Protein AF-A0A920V4I5-F1 (afdb_monomer_lite)

Secondary structure (DSSP, 8-state):
---PPP--------HHHHHHHHHHHHHHHHHHHHGGG--SS---S-----SS--HHHHHHHHHHHHHHHHHHHHHHHHHHHHHHHHS-HHHHHHHHIIIIIHHHHHHHHHHHHHHHHHHHHHHHHHH----SS-HHHHHHHHHH-HHHHHTTS--TTS---TTGGGHHHHHHHHHHHHHHHHSPPBTB----SS-S-SS----------

Structure (mmCIF, N/CA/C/O backbone):
data_AF-A0A920V4I5-F1
#
_entry.id   AF-A0A920V4I5-F1
#
loop_
_atom_site.group_PDB
_atom_site.id
_atom_site.type_symbol
_atom_site.label_atom_id
_atom_site.label_alt_id
_atom_site.label_comp_id
_atom_site.label_asym_id
_atom_site.label_entity_id
_atom_site.label_seq_id
_atom_site.pdbx_PDB_ins_code
_atom_site.Cartn_x
_atom_site.Cartn_y
_atom_site.Cartn_z
_atom_site.occupancy
_atom_site.B_iso_or_equiv
_atom_site.auth_seq_id
_atom_site.auth_comp_id
_atom_site.auth_asym_id
_atom_site.auth_atom_id
_atom_site.pdbx_PDB_model_num
ATOM 1 N N . MET A 1 1 ? -49.771 16.566 20.745 1.00 39.50 1 MET A N 1
ATOM 2 C CA . MET A 1 1 ? -48.810 15.605 20.164 1.00 39.50 1 MET A CA 1
ATOM 3 C C . MET A 1 1 ? -47.500 16.347 19.954 1.00 39.50 1 MET A C 1
ATOM 5 O O . MET A 1 1 ? -47.339 17.020 18.947 1.00 39.50 1 MET A O 1
ATOM 9 N N . THR A 1 2 ? -46.629 16.355 20.960 1.00 46.06 2 THR A N 1
ATOM 10 C CA . THR A 1 2 ? -45.315 17.006 20.890 1.00 46.06 2 THR A CA 1
ATOM 11 C C . THR A 1 2 ? -44.311 15.980 20.375 1.00 46.06 2 THR A C 1
ATOM 13 O O . THR A 1 2 ? -43.992 15.032 21.086 1.00 46.06 2 THR A O 1
ATOM 16 N N . ASN A 1 3 ? -43.864 16.132 19.127 1.00 50.50 3 ASN A N 1
ATOM 17 C CA . ASN A 1 3 ? -42.729 15.377 18.603 1.00 50.50 3 ASN A CA 1
ATOM 18 C C . ASN A 1 3 ? -41.463 15.893 19.293 1.00 50.50 3 ASN A C 1
ATOM 20 O O . ASN A 1 3 ? -40.983 16.979 18.971 1.00 50.50 3 ASN A O 1
ATOM 24 N N . SER A 1 4 ? -40.956 15.143 20.266 1.00 47.94 4 SER A N 1
ATOM 25 C CA . SER A 1 4 ? -39.604 15.352 20.777 1.00 47.94 4 SER A CA 1
ATOM 26 C C . SER A 1 4 ? -38.613 14.978 19.667 1.00 47.94 4 SER A C 1
ATOM 28 O O . SER A 1 4 ? -38.777 13.913 19.069 1.00 47.94 4 SER A O 1
ATOM 30 N N . PRO A 1 5 ? -37.613 15.816 19.347 1.00 55.00 5 PRO A N 1
ATOM 31 C CA . PRO A 1 5 ? -36.585 15.443 18.386 1.00 55.00 5 PRO A CA 1
ATOM 32 C C . PRO A 1 5 ? -35.768 14.275 18.953 1.00 55.00 5 PRO A C 1
ATOM 34 O O . PRO A 1 5 ? -35.205 14.376 20.042 1.00 55.00 5 PRO A O 1
ATOM 37 N N . GLU A 1 6 ? -35.732 13.161 18.222 1.00 57.97 6 GLU A N 1
ATOM 38 C CA . GLU A 1 6 ? -34.806 12.052 18.466 1.00 57.97 6 GLU A CA 1
ATOM 39 C C . GLU A 1 6 ? -33.370 12.607 18.509 1.00 57.97 6 GLU A C 1
ATOM 41 O O . GLU A 1 6 ? -32.968 13.304 17.569 1.00 57.97 6 GLU A O 1
ATOM 46 N N . PRO A 1 7 ? -32.577 12.342 19.563 1.00 49.59 7 PRO A N 1
ATOM 47 C CA . PRO A 1 7 ? -31.187 12.763 19.594 1.00 49.59 7 PRO A CA 1
ATOM 48 C C . PRO A 1 7 ? -30.433 12.009 18.496 1.00 49.59 7 PRO A C 1
ATOM 50 O O . PRO A 1 7 ? -30.159 10.813 18.612 1.00 49.59 7 PRO A O 1
ATOM 53 N N . SER A 1 8 ? -30.078 12.704 17.414 1.00 51.84 8 SER A N 1
ATOM 54 C CA . SER A 1 8 ? -29.120 12.178 16.452 1.00 51.84 8 SER A CA 1
ATOM 55 C C . SER A 1 8 ? -27.823 11.919 17.210 1.00 51.84 8 SER A C 1
ATOM 57 O O . SER A 1 8 ? -27.157 12.852 17.657 1.00 51.84 8 SER A O 1
ATOM 59 N N . LEU A 1 9 ? -27.481 10.642 17.399 1.00 50.72 9 LEU A N 1
ATOM 60 C CA . LEU A 1 9 ? -26.170 10.200 17.866 1.00 50.72 9 LEU A CA 1
ATOM 61 C C . LEU A 1 9 ? -25.132 10.589 16.806 1.00 50.72 9 LEU A C 1
ATOM 63 O O . LEU A 1 9 ? -24.655 9.742 16.045 1.00 50.72 9 LEU A O 1
ATOM 67 N N . ASP A 1 10 ? -24.810 11.878 16.734 1.00 58.38 10 ASP A N 1
ATOM 68 C CA . ASP A 1 10 ? -23.735 12.412 15.918 1.00 58.38 10 ASP A CA 1
ATOM 69 C C . ASP A 1 10 ? -22.441 11.898 16.532 1.00 58.38 10 ASP A C 1
ATOM 71 O O . ASP A 1 10 ? -21.882 12.441 17.486 1.00 58.38 10 ASP A O 1
ATOM 75 N N . ARG A 1 11 ? -21.991 10.746 16.032 1.00 63.16 11 ARG A N 1
ATOM 76 C CA . ARG A 1 11 ? -20.667 10.247 16.376 1.00 63.16 11 ARG A CA 1
ATOM 77 C C . ARG A 1 11 ? -19.678 11.274 15.837 1.00 63.16 11 ARG A C 1
ATOM 79 O O . ARG A 1 11 ? -19.682 11.493 14.624 1.00 63.16 11 ARG A O 1
ATOM 86 N N . PRO A 1 12 ? -18.826 11.872 16.683 1.00 68.69 12 PRO A N 1
ATOM 87 C CA . PRO A 1 12 ? -17.889 12.884 16.227 1.00 68.69 12 PRO A CA 1
ATOM 88 C C . PRO A 1 12 ? -17.012 12.294 15.121 1.00 68.69 12 PRO A C 1
ATOM 90 O O . PRO A 1 12 ? -16.272 11.328 15.327 1.00 68.69 12 PRO A O 1
ATOM 93 N N . ARG A 1 13 ? -17.146 12.844 13.912 1.00 75.25 13 ARG A N 1
ATOM 94 C CA . ARG A 1 13 ? -16.323 12.467 12.768 1.00 75.25 13 ARG A CA 1
ATOM 95 C C . ARG A 1 13 ? -15.008 13.226 12.862 1.00 75.25 13 ARG A C 1
ATOM 97 O O . ARG A 1 13 ? -14.980 14.452 12.876 1.00 75.25 13 ARG A O 1
ATOM 104 N N . TYR A 1 14 ? -13.901 12.495 12.911 1.00 83.50 14 TYR A N 1
ATOM 105 C CA . TYR A 1 14 ? -12.572 13.091 13.016 1.00 83.50 14 TYR A CA 1
ATOM 106 C C . TYR A 1 14 ? -12.094 13.600 11.651 1.00 83.50 14 TYR A C 1
ATOM 108 O O . TYR A 1 14 ? -11.300 12.948 10.974 1.00 83.50 14 TYR A O 1
ATOM 116 N N . HIS A 1 15 ? -12.567 14.784 11.256 1.00 87.38 15 HIS A N 1
ATOM 117 C CA . HIS A 1 15 ? -12.231 15.413 9.972 1.00 87.38 15 HIS A CA 1
ATOM 118 C C . HIS A 1 15 ? -10.720 15.578 9.755 1.00 87.38 15 HIS A C 1
ATOM 120 O O . HIS A 1 15 ? -10.246 15.405 8.637 1.00 87.38 15 HIS A O 1
ATOM 126 N N . GLY A 1 16 ? -9.953 15.835 10.821 1.00 88.75 16 GLY A N 1
ATOM 127 C CA . GLY A 1 16 ? -8.492 15.921 10.741 1.00 88.75 16 GLY A CA 1
ATOM 128 C C . GLY A 1 16 ? -7.824 14.605 10.328 1.00 88.75 16 GLY A C 1
ATOM 129 O O . GLY A 1 16 ? -6.894 14.618 9.529 1.00 88.75 16 GLY A O 1
ATOM 130 N N . LEU A 1 17 ? -8.324 13.458 10.803 1.00 87.06 17 LEU A N 1
ATOM 131 C CA . LEU A 1 17 ? -7.782 12.145 10.430 1.00 87.06 17 LEU A CA 1
ATOM 132 C C . LEU A 1 17 ? -8.184 11.738 9.013 1.00 87.06 17 LEU A C 1
ATOM 134 O O . LEU A 1 17 ? -7.382 11.138 8.296 1.00 87.06 17 LEU A O 1
ATOM 138 N N . ASP A 1 18 ? -9.397 12.101 8.594 1.00 88.69 18 ASP A N 1
ATOM 139 C CA . ASP A 1 18 ? -9.835 11.931 7.207 1.00 88.69 18 ASP A CA 1
ATOM 140 C C . ASP A 1 18 ? -8.964 12.784 6.259 1.00 88.69 18 ASP A C 1
ATOM 142 O O . ASP A 1 18 ? -8.515 12.283 5.227 1.00 88.69 18 ASP A O 1
ATOM 146 N N . ALA A 1 19 ? -8.643 14.029 6.635 1.00 91.25 19 ALA A N 1
ATOM 147 C CA . ALA A 1 19 ? -7.750 14.905 5.875 1.00 91.25 19 ALA A CA 1
ATOM 148 C C . ALA A 1 19 ? -6.305 14.383 5.837 1.00 91.25 19 ALA A C 1
ATOM 150 O O . ALA A 1 19 ? -5.685 14.373 4.776 1.00 91.25 19 ALA A O 1
ATOM 151 N N . LEU A 1 20 ? -5.781 13.891 6.964 1.00 90.94 20 LEU A N 1
ATOM 152 C CA . LEU A 1 20 ? -4.444 13.298 7.041 1.00 90.94 20 LEU A CA 1
ATOM 153 C C . LEU A 1 20 ? -4.321 12.085 6.112 1.00 90.94 20 LEU A C 1
ATOM 155 O O . LEU A 1 20 ? -3.355 11.950 5.363 1.00 90.94 20 LEU A O 1
ATOM 159 N N . ARG A 1 21 ? -5.345 11.226 6.108 1.00 90.06 21 ARG A N 1
ATOM 160 C CA . ARG A 1 21 ? -5.434 10.095 5.185 1.00 90.06 21 ARG A CA 1
ATOM 161 C C . ARG A 1 21 ? -5.521 10.555 3.728 1.00 90.06 21 ARG A C 1
ATOM 163 O O . ARG A 1 21 ? -4.897 9.931 2.874 1.00 90.06 21 ARG A O 1
ATOM 170 N N . ALA A 1 22 ? -6.287 11.603 3.428 1.00 92.19 22 ALA A N 1
ATOM 171 C CA . ALA A 1 22 ? -6.385 12.147 2.074 1.00 92.19 22 ALA A CA 1
ATOM 172 C C . ALA A 1 22 ? -5.028 12.677 1.582 1.00 92.19 22 ALA A C 1
ATOM 174 O O . ALA A 1 22 ? -4.608 12.344 0.476 1.00 92.19 22 ALA A O 1
ATOM 175 N N . TRP A 1 23 ? -4.301 13.403 2.433 1.00 92.88 23 TRP A N 1
ATOM 176 C CA . TRP A 1 23 ? -2.940 13.860 2.149 1.00 92.88 23 TRP A CA 1
ATOM 177 C C . TRP A 1 23 ? -1.969 12.707 1.911 1.00 92.88 23 TRP A C 1
ATOM 179 O O . TRP A 1 23 ? -1.202 12.736 0.951 1.00 92.88 23 TRP A O 1
ATOM 189 N N . ALA A 1 24 ? -2.044 11.659 2.729 1.00 91.38 24 ALA A N 1
ATOM 190 C CA . ALA A 1 24 ? -1.241 10.454 2.554 1.00 91.38 24 ALA A CA 1
ATOM 191 C C . ALA A 1 24 ? -1.493 9.780 1.193 1.00 91.38 24 ALA A C 1
ATOM 193 O O . ALA A 1 24 ? -0.553 9.340 0.535 1.00 91.38 24 ALA A O 1
ATOM 194 N N . MET A 1 25 ? -2.752 9.734 0.743 1.00 91.25 25 MET A N 1
ATOM 195 C CA . MET A 1 25 ? -3.115 9.200 -0.576 1.00 91.25 25 MET A CA 1
ATOM 196 C C . MET A 1 25 ? -2.630 10.104 -1.716 1.00 91.25 25 MET A C 1
ATOM 198 O O . MET A 1 25 ? -2.117 9.603 -2.713 1.00 91.25 25 MET A O 1
ATOM 202 N N . PHE A 1 26 ? -2.725 11.426 -1.553 1.00 93.44 26 PHE A N 1
ATOM 203 C CA . PHE A 1 26 ? -2.223 12.392 -2.531 1.00 93.44 26 PHE A CA 1
ATOM 204 C C . PHE A 1 26 ? -0.700 12.306 -2.706 1.00 93.44 26 PHE A C 1
ATOM 206 O O . PHE A 1 26 ? -0.209 12.257 -3.831 1.00 93.44 26 PHE A O 1
ATOM 213 N N . LEU A 1 27 ? 0.049 12.189 -1.606 1.00 92.25 27 LEU A N 1
ATOM 214 C CA . LEU A 1 27 ? 1.501 11.989 -1.636 1.00 92.25 27 LEU A CA 1
ATOM 215 C C . LEU A 1 27 ? 1.910 10.727 -2.408 1.00 92.25 27 LEU A C 1
ATOM 217 O O . LEU A 1 27 ? 2.989 10.697 -2.991 1.00 92.25 27 LEU A O 1
ATOM 221 N N . GLY A 1 28 ? 1.054 9.702 -2.457 1.00 89.62 28 GLY A N 1
ATOM 222 C CA . GLY A 1 28 ? 1.274 8.525 -3.300 1.00 89.62 28 GLY A CA 1
ATOM 223 C C . GLY A 1 28 ? 1.317 8.859 -4.795 1.00 89.62 28 GLY A C 1
ATOM 224 O O . GLY A 1 28 ? 2.174 8.346 -5.507 1.00 89.62 28 GLY A O 1
ATOM 225 N N . ILE A 1 29 ? 0.452 9.761 -5.267 1.00 91.81 29 ILE A N 1
ATOM 226 C CA . ILE A 1 29 ? 0.427 10.205 -6.671 1.00 91.81 29 ILE A CA 1
ATOM 227 C C . ILE A 1 29 ? 1.717 10.958 -7.008 1.00 91.81 29 ILE A C 1
ATOM 229 O O . ILE A 1 29 ? 2.351 10.679 -8.023 1.00 91.81 29 ILE A O 1
ATOM 233 N N . VAL A 1 30 ? 2.130 11.874 -6.128 1.00 92.44 30 VAL A N 1
ATOM 234 C CA . VAL A 1 30 ? 3.380 12.635 -6.289 1.00 92.44 30 VAL A CA 1
ATOM 235 C C . VAL A 1 30 ? 4.588 11.697 -6.297 1.00 92.44 30 VAL A C 1
ATOM 237 O O . VAL A 1 30 ? 5.484 11.860 -7.119 1.00 92.44 30 VAL A O 1
ATOM 240 N N . LEU A 1 31 ? 4.583 10.674 -5.436 1.00 89.94 31 LEU A N 1
ATOM 241 C CA . LEU A 1 31 ? 5.614 9.640 -5.427 1.00 89.94 31 LEU A CA 1
ATOM 242 C C . LEU A 1 31 ? 5.690 8.926 -6.779 1.00 89.94 31 LEU A C 1
ATOM 244 O O . LEU A 1 31 ? 6.776 8.840 -7.340 1.00 89.94 31 LEU A O 1
ATOM 248 N N . HIS A 1 32 ? 4.562 8.461 -7.329 1.00 88.31 32 HIS A N 1
ATOM 249 C CA . HIS A 1 32 ? 4.546 7.773 -8.625 1.00 88.31 32 HIS A CA 1
ATOM 250 C C . HIS A 1 32 ? 5.045 8.650 -9.777 1.00 88.31 32 HIS A C 1
ATOM 252 O O . HIS A 1 32 ? 5.732 8.148 -10.661 1.00 88.31 32 HIS A O 1
ATOM 258 N N . ALA A 1 33 ? 4.757 9.953 -9.749 1.00 89.69 33 ALA A N 1
ATOM 259 C CA . ALA A 1 33 ? 5.284 10.896 -10.732 1.00 89.69 33 ALA A CA 1
ATOM 260 C C . ALA A 1 33 ? 6.810 11.086 -10.624 1.00 89.69 33 ALA A C 1
ATOM 262 O O . ALA A 1 33 ? 7.457 11.381 -11.623 1.00 89.69 33 ALA A O 1
ATOM 263 N N . ALA A 1 34 ? 7.387 10.901 -9.432 1.00 89.06 34 ALA A N 1
ATOM 264 C CA . ALA A 1 34 ? 8.819 11.056 -9.182 1.00 89.06 34 ALA A CA 1
ATOM 265 C C . ALA A 1 34 ? 9.642 9.770 -9.415 1.00 89.06 34 ALA A C 1
ATOM 267 O O . ALA A 1 34 ? 10.855 9.863 -9.597 1.00 89.06 34 ALA A O 1
ATOM 268 N N . LEU A 1 35 ? 9.010 8.586 -9.449 1.00 86.56 35 LEU A N 1
ATOM 269 C CA . LEU A 1 35 ? 9.692 7.293 -9.651 1.00 86.56 35 LEU A CA 1
ATOM 270 C C . LEU A 1 35 ? 10.607 7.231 -10.895 1.00 86.56 35 LEU A C 1
ATOM 272 O O . LEU A 1 35 ? 11.716 6.709 -10.758 1.00 86.56 35 LEU A O 1
ATOM 276 N N . PRO A 1 36 ? 10.230 7.769 -12.077 1.00 87.25 36 PRO A N 1
ATOM 277 C CA . PRO A 1 36 ? 11.082 7.710 -13.272 1.00 87.25 36 PRO A CA 1
ATOM 278 C C . PRO A 1 36 ? 12.420 8.450 -13.136 1.00 87.25 36 PRO A C 1
ATOM 280 O O . PRO A 1 36 ? 13.360 8.149 -13.870 1.00 87.25 36 PRO A O 1
ATOM 283 N N . TYR A 1 37 ? 12.507 9.408 -12.208 1.00 87.69 37 TYR A N 1
ATOM 284 C CA . TYR A 1 37 ? 13.658 10.296 -12.025 1.00 87.69 37 TYR A CA 1
ATOM 285 C C . TYR A 1 37 ? 14.616 9.833 -10.915 1.00 87.69 37 TYR A C 1
ATOM 287 O O . TYR A 1 37 ? 15.569 10.540 -10.584 1.00 87.69 37 TYR A O 1
ATOM 295 N N . MET A 1 38 ? 14.383 8.664 -10.309 1.00 86.38 38 MET A N 1
ATOM 296 C CA . MET A 1 38 ? 15.231 8.153 -9.229 1.00 86.38 38 MET A CA 1
ATOM 297 C C . MET A 1 38 ? 16.596 7.665 -9.736 1.00 86.38 38 MET A C 1
ATOM 299 O O . MET A 1 38 ? 16.681 6.974 -10.754 1.00 86.38 38 MET A O 1
ATOM 303 N N . THR A 1 39 ? 17.660 7.952 -8.982 1.00 81.44 39 THR A N 1
ATOM 304 C CA . THR A 1 39 ? 19.054 7.572 -9.287 1.00 81.44 39 THR A CA 1
ATOM 305 C C . THR A 1 39 ? 19.475 6.228 -8.683 1.00 81.44 39 THR A C 1
ATOM 307 O O . THR A 1 39 ? 20.428 5.617 -9.160 1.00 81.44 39 THR A O 1
ATOM 310 N N . SER A 1 40 ? 18.802 5.759 -7.626 1.00 65.25 40 SER A N 1
ATOM 311 C CA . SER A 1 40 ? 19.186 4.554 -6.875 1.00 65.25 40 SER A CA 1
ATOM 312 C C . SER A 1 40 ? 18.838 3.251 -7.598 1.00 65.25 40 SER A C 1
ATOM 314 O O . SER A 1 40 ? 17.808 3.175 -8.261 1.00 65.25 40 SER A O 1
ATOM 316 N N . SER A 1 41 ? 19.639 2.199 -7.384 1.00 57.06 41 SER A N 1
ATOM 317 C CA . SER A 1 41 ? 19.376 0.820 -7.834 1.00 57.06 41 SER A CA 1
ATOM 318 C C . SER A 1 41 ? 18.140 0.179 -7.192 1.00 57.06 41 SER A C 1
ATOM 320 O O . SER A 1 41 ? 17.585 -0.749 -7.766 1.00 57.06 41 SER A O 1
ATOM 322 N N . ASP A 1 42 ? 17.657 0.717 -6.066 1.00 54.19 42 ASP A N 1
ATOM 323 C CA . ASP A 1 42 ? 16.380 0.354 -5.425 1.00 54.19 42 ASP A CA 1
ATOM 324 C C . ASP A 1 42 ? 15.167 0.953 -6.156 1.00 54.19 42 ASP A C 1
ATOM 326 O O . ASP A 1 42 ? 14.204 1.438 -5.554 1.00 54.19 42 ASP A O 1
ATOM 330 N N . ARG 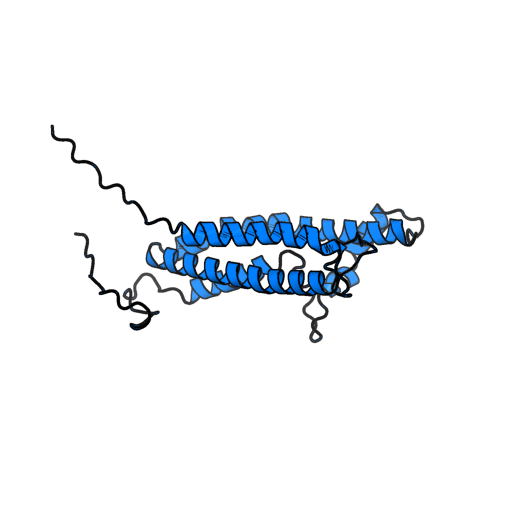A 1 43 ? 15.202 0.968 -7.491 1.00 61.53 43 ARG A N 1
ATOM 331 C CA . ARG A 1 43 ? 14.009 1.288 -8.273 1.00 61.53 43 ARG A CA 1
ATOM 332 C C . ARG A 1 43 ? 12.998 0.206 -7.960 1.00 61.53 43 ARG A C 1
ATOM 334 O O . ARG A 1 43 ? 13.266 -0.965 -8.197 1.00 61.53 43 ARG A O 1
ATOM 341 N N . ALA A 1 44 ? 11.844 0.592 -7.432 1.00 58.06 44 ALA A N 1
ATOM 342 C CA . ALA A 1 44 ? 10.743 -0.321 -7.169 1.00 58.06 44 ALA A CA 1
ATOM 343 C C . ALA A 1 44 ? 10.196 -0.882 -8.496 1.00 58.06 44 ALA A C 1
ATOM 345 O O . ALA A 1 44 ? 9.189 -0.387 -8.989 1.00 58.06 44 ALA A O 1
ATOM 346 N N . ASN A 1 45 ? 10.905 -1.840 -9.109 1.00 60.75 45 ASN A N 1
ATOM 347 C CA . ASN A 1 45 ? 10.606 -2.521 -10.375 1.00 60.75 45 ASN A CA 1
ATOM 348 C C . ASN A 1 45 ? 9.987 -1.613 -11.457 1.00 60.75 45 ASN A C 1
ATOM 350 O O . ASN A 1 45 ? 9.105 -2.028 -12.207 1.00 60.75 45 ASN A O 1
ATOM 354 N N . TRP A 1 46 ? 10.406 -0.347 -11.511 1.00 70.06 46 TRP A N 1
ATOM 355 C CA . TRP A 1 46 ? 9.792 0.642 -12.384 1.00 70.06 46 TRP A CA 1
ATOM 356 C C . TRP A 1 46 ? 10.470 0.588 -13.751 1.00 70.06 46 TRP A C 1
ATOM 358 O O . TRP A 1 46 ? 11.652 0.898 -13.874 1.00 70.06 46 TRP A O 1
ATOM 368 N N . GLY A 1 47 ? 9.719 0.172 -14.771 1.00 66.38 47 GLY A N 1
ATOM 369 C CA . GLY A 1 47 ? 10.276 -0.150 -16.088 1.00 66.38 47 GLY A CA 1
ATOM 370 C C . GLY A 1 47 ? 10.667 1.050 -16.957 1.00 66.38 47 GLY A C 1
ATOM 371 O O . GLY A 1 47 ? 11.320 0.858 -17.975 1.00 66.38 47 GLY A O 1
ATOM 372 N N . VAL A 1 48 ? 10.279 2.280 -16.597 1.00 73.88 48 VAL A N 1
ATOM 373 C CA . VAL A 1 48 ? 10.536 3.479 -17.419 1.00 73.88 48 VAL A CA 1
ATOM 374 C C . VAL A 1 48 ? 11.415 4.466 -16.671 1.00 73.88 48 VAL A C 1
ATOM 376 O O . VAL A 1 48 ? 11.006 5.027 -15.658 1.00 73.88 48 VAL A O 1
ATOM 379 N N . VAL A 1 49 ? 12.607 4.715 -17.199 1.00 79.50 49 VAL A N 1
ATOM 380 C CA . VAL A 1 49 ? 13.612 5.565 -16.561 1.00 79.50 49 VAL A CA 1
ATOM 381 C C . VAL A 1 49 ? 13.893 6.766 -17.446 1.00 79.50 49 VAL A C 1
ATOM 383 O O . VAL A 1 49 ? 14.229 6.610 -18.620 1.00 79.50 49 VAL A O 1
ATOM 386 N N . ASP A 1 50 ? 13.784 7.959 -16.870 1.00 84.06 50 ASP A N 1
ATOM 387 C CA . ASP A 1 50 ? 14.154 9.186 -17.562 1.00 84.06 50 ASP A CA 1
ATOM 388 C C . ASP A 1 50 ? 15.683 9.399 -17.493 1.00 84.06 50 ASP A C 1
ATOM 390 O O . ASP A 1 50 ? 16.308 9.055 -16.482 1.00 84.06 50 ASP A O 1
ATOM 394 N N . PRO A 1 51 ? 16.327 9.947 -18.540 1.00 82.94 51 PRO A N 1
ATOM 395 C CA 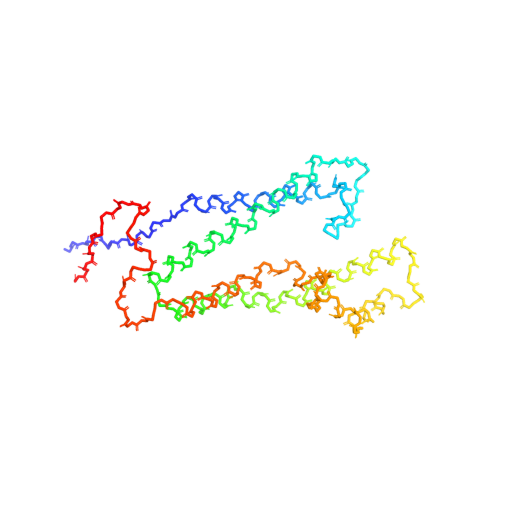. PRO A 1 51 ? 17.738 10.331 -18.483 1.00 82.94 51 PRO A CA 1
ATOM 396 C C . PRO A 1 51 ? 18.051 11.432 -17.452 1.00 82.94 51 PRO A C 1
ATOM 398 O O . PRO A 1 51 ? 19.169 11.495 -16.945 1.00 82.94 51 PRO A O 1
ATOM 401 N N . SER A 1 52 ? 17.087 12.299 -17.131 1.00 87.12 52 SER A N 1
ATOM 402 C CA . SER A 1 52 ? 17.227 13.447 -16.223 1.00 87.12 52 SER A CA 1
ATOM 403 C C . SER A 1 52 ? 17.015 13.081 -14.746 1.00 87.12 52 SER A C 1
ATOM 405 O O . SER A 1 52 ? 16.156 13.621 -14.056 1.00 87.12 52 SER A O 1
ATOM 407 N N . GLN A 1 53 ? 17.804 12.132 -14.241 1.00 86.75 53 GLN A N 1
ATOM 408 C CA . GLN A 1 53 ? 17.677 11.658 -12.858 1.00 86.75 53 GLN A CA 1
ATOM 409 C C . GLN A 1 53 ? 18.228 12.658 -11.838 1.00 86.75 53 GLN A C 1
ATOM 411 O O . GLN A 1 53 ? 19.236 13.322 -12.081 1.00 86.75 53 GLN A O 1
ATOM 416 N N . ASP A 1 54 ? 17.606 12.690 -10.658 1.00 87.75 54 ASP A N 1
ATOM 417 C CA . ASP A 1 54 ? 18.002 13.556 -9.550 1.00 87.75 54 ASP A CA 1
ATOM 418 C C . ASP A 1 54 ? 18.017 12.793 -8.209 1.00 87.75 54 ASP A C 1
ATOM 420 O O . ASP A 1 54 ? 17.057 12.123 -7.799 1.00 87.75 54 ASP A O 1
ATOM 424 N N . ALA A 1 55 ? 19.129 12.915 -7.483 1.00 88.06 55 ALA A N 1
ATOM 425 C CA . ALA A 1 55 ? 19.288 12.352 -6.147 1.00 88.06 55 ALA A CA 1
ATOM 426 C C . ALA A 1 55 ? 18.334 13.001 -5.127 1.00 88.06 55 ALA A C 1
ATOM 428 O O . ALA A 1 55 ? 17.887 12.337 -4.190 1.00 88.06 55 ALA A O 1
ATOM 429 N N . THR A 1 56 ? 17.964 14.271 -5.308 1.00 89.81 56 THR A N 1
ATOM 430 C CA . THR A 1 56 ? 16.995 14.952 -4.442 1.00 89.81 56 THR A CA 1
ATOM 431 C C . THR A 1 56 ? 15.606 14.324 -4.557 1.00 89.81 56 THR A C 1
ATOM 433 O O . THR A 1 56 ? 14.963 14.080 -3.533 1.00 89.81 56 THR A O 1
ATOM 436 N N . LEU A 1 57 ? 15.167 13.978 -5.772 1.00 88.44 57 LEU A N 1
ATOM 437 C CA . LEU A 1 57 ? 13.893 13.282 -5.996 1.00 88.44 57 LEU A CA 1
ATOM 438 C C . LEU A 1 57 ? 13.906 11.870 -5.408 1.00 88.44 57 LEU A C 1
ATOM 440 O O . LEU A 1 57 ? 12.910 11.431 -4.837 1.00 88.44 57 LEU A O 1
ATOM 444 N N . THR A 1 58 ? 15.053 11.195 -5.460 1.00 88.12 58 THR A N 1
ATOM 445 C CA . THR A 1 58 ? 15.248 9.885 -4.822 1.00 88.12 58 THR A CA 1
ATOM 446 C C . THR A 1 58 ? 15.043 9.967 -3.309 1.00 88.12 58 THR A C 1
ATOM 448 O O . THR A 1 58 ? 14.224 9.234 -2.754 1.00 88.12 58 THR A O 1
ATOM 451 N N . THR A 1 59 ? 15.715 10.909 -2.640 1.00 89.81 59 THR A N 1
ATOM 452 C CA . THR A 1 59 ? 15.551 11.139 -1.195 1.00 89.81 59 THR A CA 1
ATOM 453 C C . THR A 1 59 ? 14.110 11.501 -0.841 1.00 89.81 59 THR A C 1
ATOM 455 O O . THR A 1 59 ? 13.570 10.989 0.139 1.00 89.81 59 THR A O 1
ATOM 458 N N . PHE A 1 60 ? 13.458 12.341 -1.650 1.00 90.81 60 PHE A N 1
ATOM 459 C CA . PHE A 1 60 ? 12.051 12.688 -1.462 1.00 90.81 60 PHE A CA 1
ATOM 460 C C . PHE A 1 60 ? 11.136 11.461 -1.560 1.00 90.81 60 PHE A C 1
ATOM 462 O O . PHE A 1 60 ? 10.285 11.268 -0.693 1.00 90.81 60 PHE A O 1
ATOM 469 N N . VAL A 1 61 ? 11.324 10.604 -2.569 1.00 89.62 61 VAL A N 1
ATOM 470 C CA . VAL A 1 61 ? 10.538 9.374 -2.735 1.00 89.62 61 VAL A CA 1
ATOM 471 C C . VAL A 1 61 ? 10.705 8.446 -1.537 1.00 89.62 61 VAL A C 1
ATOM 473 O O . VAL A 1 61 ? 9.692 7.999 -0.993 1.00 89.62 61 VAL A O 1
ATOM 476 N N . LEU A 1 62 ? 11.942 8.183 -1.097 1.00 88.56 62 LEU A N 1
ATOM 477 C CA . LEU A 1 62 ? 12.188 7.344 0.081 1.00 88.56 62 LEU A CA 1
ATOM 478 C C . LEU A 1 62 ? 11.537 7.943 1.327 1.00 88.56 62 LEU A C 1
ATOM 480 O O . LEU A 1 62 ? 10.838 7.239 2.049 1.00 88.56 62 LEU A O 1
ATOM 484 N N . TRP A 1 63 ? 11.702 9.247 1.554 1.00 90.62 63 TRP A N 1
ATOM 485 C CA . TRP A 1 63 ? 11.106 9.922 2.702 1.00 90.62 63 TRP A CA 1
ATOM 486 C C . TRP A 1 63 ? 9.576 9.834 2.694 1.00 90.62 63 TRP A C 1
ATOM 488 O O . TRP A 1 63 ? 8.973 9.464 3.698 1.00 90.62 63 TRP A O 1
ATOM 498 N N . VAL A 1 64 ? 8.928 10.107 1.557 1.00 91.50 64 VAL A N 1
ATOM 499 C CA . VAL A 1 64 ? 7.469 9.997 1.427 1.00 91.50 64 VAL A CA 1
ATOM 500 C C . VAL A 1 64 ? 7.008 8.549 1.599 1.00 91.50 64 VAL A C 1
ATOM 502 O O . VAL A 1 64 ? 5.953 8.312 2.189 1.00 91.50 64 VAL A O 1
ATOM 505 N N . HIS A 1 65 ? 7.767 7.574 1.095 1.00 87.19 65 HIS A N 1
ATOM 506 C CA . HIS A 1 65 ? 7.459 6.157 1.260 1.00 87.19 65 HIS A CA 1
ATOM 507 C C . HIS A 1 65 ? 7.478 5.746 2.741 1.00 87.19 65 HIS A C 1
ATOM 509 O O . HIS A 1 65 ? 6.455 5.272 3.234 1.00 87.19 65 HIS A O 1
ATOM 515 N N . THR A 1 66 ? 8.581 6.020 3.443 1.00 87.38 66 THR A N 1
ATOM 516 C CA . THR A 1 66 ? 8.823 5.732 4.876 1.00 87.38 66 THR A CA 1
ATOM 517 C C . THR A 1 66 ? 8.157 6.731 5.827 1.00 87.38 66 THR A C 1
ATOM 519 O O . THR A 1 66 ? 8.409 6.748 7.024 1.00 87.38 66 THR A O 1
ATOM 522 N N . TYR A 1 67 ? 7.331 7.642 5.330 1.00 90.50 67 TYR A N 1
ATOM 523 C CA . TYR A 1 67 ? 6.461 8.442 6.191 1.00 90.50 67 TYR A CA 1
ATOM 524 C C . TYR A 1 67 ? 5.009 8.005 6.038 1.00 90.50 67 TYR A C 1
ATOM 526 O O . TYR A 1 67 ? 4.250 7.885 7.005 1.00 90.50 67 TYR A O 1
ATOM 534 N N . ARG A 1 68 ? 4.595 7.772 4.791 1.00 90.19 68 ARG A N 1
ATOM 535 C CA . ARG A 1 68 ? 3.213 7.446 4.457 1.00 90.19 68 ARG A CA 1
ATOM 536 C C . ARG A 1 68 ? 2.793 6.096 5.044 1.00 90.19 68 ARG A C 1
ATOM 538 O O . ARG A 1 68 ? 1.651 5.978 5.491 1.00 90.19 68 ARG A O 1
ATOM 545 N N . MET A 1 69 ? 3.664 5.087 5.036 1.00 88.38 69 MET A N 1
ATOM 546 C CA . MET A 1 69 ? 3.307 3.741 5.504 1.00 88.38 69 MET A CA 1
ATOM 547 C C . MET A 1 69 ? 3.063 3.712 7.019 1.00 88.38 69 MET A C 1
ATOM 549 O 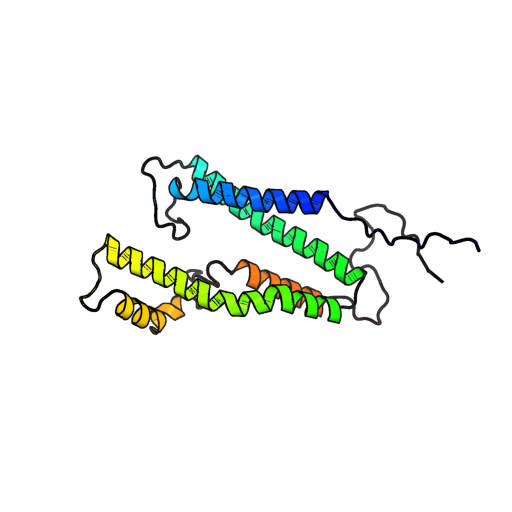O . MET A 1 69 ? 2.043 3.208 7.489 1.00 88.38 69 MET A O 1
ATOM 553 N N . GLU A 1 70 ? 3.945 4.350 7.772 1.00 90.69 70 GLU A N 1
ATOM 554 C CA . GLU A 1 70 ? 3.965 4.545 9.218 1.00 90.69 70 GLU A CA 1
ATOM 555 C C . GLU A 1 70 ? 2.720 5.313 9.649 1.00 90.69 70 GLU A C 1
ATOM 557 O O . GLU A 1 70 ? 2.016 4.924 10.585 1.00 90.69 70 GLU A O 1
ATOM 562 N N . LEU A 1 71 ? 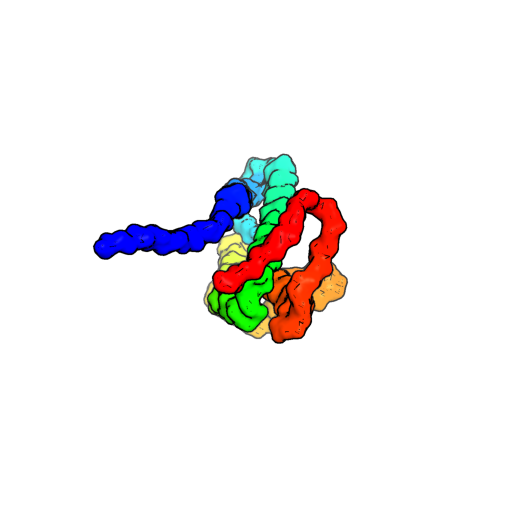2.383 6.362 8.900 1.00 91.31 71 LEU A N 1
ATOM 563 C CA . LEU A 1 71 ? 1.180 7.148 9.110 1.00 91.31 71 LEU A CA 1
ATOM 564 C C . LEU A 1 71 ? -0.096 6.323 8.887 1.00 91.31 71 LEU A C 1
ATOM 566 O O . LEU A 1 71 ? -1.027 6.412 9.691 1.00 91.31 71 LEU A O 1
ATOM 570 N N . PHE A 1 72 ? -0.154 5.467 7.860 1.00 89.00 72 PHE A N 1
ATOM 571 C CA . PHE A 1 72 ? -1.292 4.559 7.684 1.00 89.00 72 PHE A CA 1
ATOM 572 C C . PHE A 1 72 ? -1.410 3.535 8.817 1.00 89.00 72 PHE A C 1
ATOM 574 O O . PHE A 1 72 ? -2.530 3.263 9.265 1.00 89.00 72 PHE A O 1
ATOM 581 N N . PHE A 1 73 ? -0.294 2.999 9.321 1.00 88.75 73 PHE A N 1
ATOM 582 C CA . PHE A 1 73 ? -0.305 2.105 10.482 1.00 88.75 73 PHE A CA 1
ATOM 583 C C . PHE A 1 73 ? -0.810 2.815 11.742 1.00 88.75 73 PHE A C 1
ATOM 585 O O . PHE A 1 73 ? -1.702 2.291 12.415 1.00 88.75 73 PHE A O 1
ATOM 592 N N . MET A 1 74 ? -0.337 4.034 12.011 1.00 90.00 74 MET A N 1
ATOM 593 C CA . MET A 1 74 ? -0.788 4.852 13.141 1.00 90.00 74 MET A CA 1
ATOM 594 C C . MET A 1 74 ? -2.300 5.121 13.079 1.00 90.00 74 MET A C 1
ATOM 596 O O . MET A 1 74 ? -3.024 4.874 14.047 1.00 90.00 74 MET A O 1
ATOM 600 N N . ILE A 1 75 ? -2.804 5.567 11.923 1.00 90.19 75 ILE A N 1
ATOM 601 C CA . ILE A 1 75 ? -4.235 5.843 11.715 1.00 90.19 75 ILE A CA 1
ATOM 602 C C . ILE A 1 75 ? -5.070 4.560 11.869 1.00 90.19 75 ILE A C 1
ATOM 604 O O . ILE A 1 75 ? -6.138 4.572 12.489 1.00 90.19 75 ILE A O 1
ATOM 608 N N . SER A 1 76 ? -4.595 3.435 11.326 1.00 88.00 76 SER A N 1
ATOM 609 C CA . SER A 1 76 ? -5.264 2.133 11.440 1.00 88.00 76 SER A CA 1
ATOM 610 C C . SER A 1 76 ? -5.373 1.663 12.895 1.00 88.00 76 SER A C 1
ATOM 612 O O . SER A 1 76 ? -6.441 1.196 13.315 1.00 88.00 76 SER A O 1
ATOM 614 N N . GLY A 1 77 ? -4.305 1.832 13.681 1.00 87.50 77 GLY A N 1
ATOM 615 C CA . GLY A 1 77 ? -4.281 1.544 15.115 1.00 87.50 77 GLY A CA 1
ATOM 616 C C . GLY A 1 77 ? -5.283 2.402 15.884 1.00 87.50 77 GLY A C 1
ATOM 617 O O . GLY A 1 77 ? -6.140 1.865 16.588 1.00 87.50 77 GLY A O 1
ATOM 618 N N . PHE A 1 78 ? -5.270 3.719 15.659 1.00 87.69 78 PHE A N 1
ATOM 619 C CA . PHE A 1 78 ? -6.199 4.658 16.294 1.00 87.69 78 PHE A CA 1
ATOM 620 C C . PHE A 1 78 ? -7.671 4.277 16.065 1.00 87.69 78 PHE A C 1
ATOM 622 O O . PHE A 1 78 ? -8.451 4.151 17.015 1.00 87.69 78 PHE A O 1
ATOM 629 N N . PHE A 1 79 ? -8.061 4.013 14.813 1.00 84.69 79 PHE A N 1
ATOM 630 C CA . PHE A 1 79 ? -9.431 3.594 14.505 1.00 84.69 79 PHE A CA 1
ATOM 631 C C . PHE A 1 79 ? -9.774 2.209 15.057 1.00 84.69 79 PHE A C 1
ATOM 633 O O . PHE A 1 79 ? -10.939 1.939 15.347 1.00 84.69 79 PHE A O 1
ATOM 640 N N . SER A 1 80 ? -8.798 1.313 15.193 1.00 84.69 80 SER A N 1
ATOM 641 C CA . SER A 1 80 ? -9.031 -0.018 15.756 1.00 84.69 80 SER A CA 1
ATOM 642 C C . SER A 1 80 ? -9.302 0.045 17.257 1.00 84.69 80 SER A C 1
ATOM 644 O O . SER A 1 80 ? -10.302 -0.523 17.698 1.00 84.69 80 SER A O 1
ATOM 646 N N . CYS A 1 81 ? -8.528 0.833 18.008 1.00 83.12 81 CYS A N 1
ATOM 647 C CA . CYS A 1 81 ? -8.796 1.114 19.420 1.00 83.12 81 CYS A CA 1
ATOM 648 C C . CYS A 1 81 ? -10.174 1.756 19.615 1.00 83.12 81 CYS A C 1
ATOM 650 O O . CYS A 1 81 ? -10.938 1.344 20.484 1.00 83.12 81 CYS A O 1
ATOM 652 N N . MET A 1 82 ? -10.533 2.729 18.774 1.00 83.12 82 MET A N 1
ATOM 653 C CA . MET A 1 82 ? -11.847 3.367 18.838 1.00 83.12 82 MET A CA 1
ATOM 654 C C . MET A 1 82 ? -12.984 2.360 18.629 1.00 83.12 82 MET A C 1
ATOM 656 O O . MET A 1 82 ? -13.939 2.350 19.398 1.00 83.12 82 MET A O 1
ATOM 660 N N . VAL A 1 83 ? -12.889 1.479 17.628 1.00 82.81 83 VAL A N 1
ATOM 661 C CA . VAL A 1 83 ? -13.931 0.468 17.388 1.00 82.81 83 VAL A CA 1
ATOM 662 C C . VAL A 1 83 ? -14.030 -0.509 18.557 1.00 82.81 83 VAL A C 1
ATOM 664 O O . VAL A 1 83 ? -15.144 -0.780 18.991 1.00 82.81 83 VAL A O 1
ATOM 667 N N . LEU A 1 84 ? -12.907 -0.984 19.098 1.00 79.88 84 LEU A N 1
ATOM 668 C CA . LEU A 1 84 ? -12.893 -1.903 20.243 1.00 79.88 84 LEU A CA 1
ATOM 669 C C . LEU A 1 84 ? -13.462 -1.277 21.529 1.00 79.88 84 LEU A C 1
ATOM 671 O O . LEU A 1 84 ? -13.984 -1.999 22.370 1.00 79.88 84 LEU A O 1
ATOM 675 N N . ARG A 1 85 ? -13.427 0.056 21.675 1.00 76.88 85 ARG A N 1
ATOM 676 C CA . ARG A 1 85 ? -14.073 0.757 22.803 1.00 76.88 85 ARG A CA 1
ATOM 677 C C . ARG A 1 85 ? -15.598 0.815 22.700 1.00 76.88 85 ARG A C 1
ATOM 679 O O . ARG A 1 85 ? -16.262 0.886 23.729 1.00 76.88 85 ARG A O 1
ATOM 686 N N . TYR A 1 86 ? -16.152 0.821 21.485 1.00 74.75 86 TYR A N 1
ATOM 687 C CA . TYR A 1 86 ? -17.591 1.027 21.249 1.00 74.75 86 TYR A CA 1
ATOM 688 C C . TYR A 1 86 ? -18.337 -0.217 20.737 1.00 74.75 86 TYR A C 1
ATOM 690 O O . TYR A 1 86 ? -19.565 -0.187 20.634 1.00 74.75 86 TYR A O 1
ATOM 698 N N . ARG A 1 87 ? -17.634 -1.280 20.332 1.00 78.19 87 ARG A N 1
ATOM 699 C CA . ARG A 1 87 ? -18.193 -2.482 19.687 1.00 78.19 87 ARG A CA 1
ATOM 700 C C . ARG A 1 87 ? -17.482 -3.738 20.186 1.00 78.19 87 ARG A C 1
ATOM 702 O O . ARG A 1 87 ? -16.302 -3.698 20.512 1.00 78.19 87 ARG A O 1
ATOM 709 N N . ASP A 1 88 ? -18.180 -4.867 20.125 1.00 80.75 88 ASP A N 1
ATOM 710 C CA . ASP A 1 88 ? -17.621 -6.162 20.516 1.00 80.75 88 ASP A CA 1
ATOM 711 C C . ASP A 1 88 ? -16.467 -6.611 19.613 1.00 80.75 88 ASP A C 1
ATOM 713 O O . ASP A 1 88 ? -16.464 -6.396 18.393 1.00 80.75 88 ASP A O 1
ATOM 717 N N . ASN A 1 89 ? -15.538 -7.366 20.199 1.00 79.25 89 ASN A N 1
ATOM 718 C CA . ASN A 1 89 ? -14.380 -7.930 19.505 1.00 79.25 89 ASN A CA 1
ATOM 719 C C . ASN A 1 89 ? -14.782 -8.797 18.286 1.00 79.25 89 ASN A C 1
ATOM 721 O O . ASN A 1 89 ? -14.206 -8.693 17.203 1.00 79.25 89 ASN A O 1
ATOM 725 N N . ARG A 1 90 ? -15.871 -9.577 18.393 1.00 80.31 90 ARG A N 1
ATOM 726 C CA . ARG A 1 90 ? -16.405 -10.372 17.265 1.00 80.31 90 ARG A CA 1
ATOM 727 C C . ARG A 1 90 ? -16.851 -9.501 16.087 1.00 80.31 90 ARG A C 1
ATOM 729 O O . ARG A 1 90 ? -16.630 -9.859 14.928 1.00 80.31 90 ARG A O 1
ATOM 736 N N . TYR A 1 91 ? -17.475 -8.356 16.370 1.00 82.69 91 TYR A N 1
ATOM 737 C CA . TYR A 1 91 ? -17.883 -7.406 15.337 1.00 82.69 91 TYR A CA 1
ATOM 738 C C . TYR A 1 91 ? -16.657 -6.776 14.663 1.00 82.69 91 TYR A C 1
ATOM 740 O O . TYR A 1 91 ? -16.620 -6.676 13.432 1.00 82.69 91 TYR A O 1
ATOM 748 N N . PHE A 1 92 ? -15.641 -6.408 15.451 1.00 83.50 92 PHE A N 1
ATOM 749 C CA . PHE A 1 92 ? -14.371 -5.876 14.959 1.00 83.50 92 PHE A CA 1
ATOM 750 C C . PHE A 1 92 ? -13.693 -6.844 13.978 1.00 83.50 92 PHE A C 1
ATOM 752 O O . PHE A 1 92 ? -13.492 -6.485 12.815 1.00 83.50 92 PHE A O 1
ATOM 759 N N . VAL A 1 93 ? -13.437 -8.089 14.391 1.00 85.25 93 VAL A N 1
ATOM 760 C CA . VAL A 1 93 ? -12.757 -9.097 13.557 1.00 85.25 93 VAL A CA 1
ATOM 761 C C . VAL A 1 93 ? -13.537 -9.379 12.272 1.00 85.25 93 VAL A C 1
ATOM 763 O O . VAL A 1 93 ? -12.971 -9.324 11.180 1.00 85.25 93 VAL A O 1
ATOM 766 N N . ARG A 1 94 ? -14.860 -9.583 12.359 1.00 86.50 94 ARG A N 1
ATOM 767 C CA . ARG A 1 94 ? -15.700 -9.851 11.178 1.00 86.50 94 ARG A CA 1
ATOM 768 C C . ARG A 1 94 ? -15.649 -8.711 10.162 1.00 86.50 94 ARG A C 1
ATOM 770 O O . ARG A 1 94 ? -15.610 -8.956 8.957 1.00 86.50 94 ARG A O 1
ATOM 777 N N . GLN A 1 95 ? -15.667 -7.463 10.630 1.00 87.06 95 GLN A N 1
ATOM 778 C CA . GLN A 1 95 ? -15.580 -6.300 9.750 1.00 87.06 95 GLN A CA 1
ATOM 779 C C . GLN A 1 95 ? -14.202 -6.201 9.082 1.00 87.06 95 GLN A C 1
ATOM 781 O O . GLN A 1 95 ? -14.125 -5.834 7.909 1.00 87.06 95 GLN A O 1
ATOM 786 N N . ARG A 1 96 ? -13.124 -6.518 9.806 1.00 87.88 96 ARG A N 1
ATOM 787 C CA . ARG A 1 96 ? -11.757 -6.475 9.274 1.00 87.88 96 ARG A CA 1
ATOM 788 C C . ARG A 1 96 ? -11.507 -7.584 8.258 1.00 87.88 96 ARG A C 1
ATOM 790 O O . ARG A 1 96 ? -11.027 -7.273 7.178 1.00 87.88 96 ARG A O 1
ATOM 797 N N . ILE A 1 97 ? -11.937 -8.818 8.524 1.00 86.38 97 ILE A N 1
ATOM 798 C CA . ILE A 1 97 ? -11.833 -9.937 7.571 1.00 86.38 97 ILE A CA 1
ATOM 799 C C . ILE A 1 97 ? -12.489 -9.578 6.232 1.00 86.38 97 ILE A C 1
ATOM 801 O O . ILE A 1 97 ? -11.863 -9.692 5.183 1.00 86.38 97 ILE A O 1
ATOM 805 N N . LYS A 1 98 ? -13.720 -9.052 6.256 1.00 88.62 98 LYS A N 1
ATOM 806 C CA . LYS A 1 98 ? -14.434 -8.677 5.024 1.00 88.62 98 LYS A CA 1
ATOM 807 C C . LYS A 1 98 ? -13.751 -7.560 4.229 1.00 88.62 98 LYS A C 1
ATOM 809 O O . LYS A 1 98 ? -13.912 -7.507 3.019 1.00 88.62 98 LYS A O 1
ATOM 814 N N . LYS A 1 99 ? -13.041 -6.650 4.902 1.00 87.06 99 LYS A N 1
ATOM 815 C CA . LYS A 1 99 ? -12.429 -5.465 4.274 1.00 87.06 99 LYS A CA 1
ATOM 816 C C . LYS A 1 99 ? -10.943 -5.621 3.954 1.00 87.06 99 LYS A C 1
ATOM 818 O O . LYS A 1 99 ? -10.440 -4.840 3.161 1.00 87.06 99 LYS A O 1
ATOM 823 N N . LEU A 1 100 ? -10.253 -6.565 4.591 1.00 88.56 100 LEU A N 1
ATOM 824 C CA . LEU A 1 100 ? -8.811 -6.777 4.446 1.00 88.56 100 LEU A CA 1
ATOM 825 C C . LEU A 1 100 ? -8.522 -8.150 3.841 1.00 88.56 100 LEU A C 1
ATOM 827 O O . LEU A 1 100 ? -7.918 -8.218 2.779 1.00 88.56 100 LEU A O 1
ATOM 831 N N . LEU A 1 101 ? -9.009 -9.228 4.468 1.00 87.81 101 LEU A N 1
ATOM 832 C CA . LEU A 1 101 ? -8.681 -10.596 4.057 1.00 87.81 101 LEU A CA 1
ATOM 833 C C . LEU A 1 101 ? -9.323 -10.970 2.719 1.00 87.81 101 LEU A C 1
ATOM 835 O O . LEU A 1 101 ? -8.659 -11.556 1.874 1.00 87.81 101 LEU A O 1
ATOM 839 N N . VAL A 1 102 ? -10.597 -10.620 2.512 1.00 88.56 102 VAL A N 1
ATOM 840 C CA . VAL A 1 102 ? -11.293 -10.953 1.257 1.00 88.56 102 VAL A CA 1
ATOM 841 C C . VAL A 1 102 ? -10.636 -10.262 0.056 1.00 88.56 102 VAL A C 1
ATOM 843 O O . VAL A 1 102 ? -10.262 -10.968 -0.878 1.00 88.56 102 VAL A O 1
ATOM 846 N N . PRO A 1 103 ? -10.404 -8.931 0.067 1.00 86.94 103 PRO A N 1
ATOM 847 C CA . PRO A 1 103 ? -9.654 -8.298 -1.011 1.00 86.94 103 PRO A CA 1
ATOM 848 C C . PRO A 1 103 ? -8.246 -8.875 -1.148 1.00 86.94 103 PRO A C 1
ATOM 850 O O . PRO A 1 103 ? -7.820 -9.142 -2.263 1.00 86.94 103 PRO A O 1
ATOM 853 N N . PHE A 1 104 ? -7.541 -9.116 -0.041 1.00 87.94 104 PHE A N 1
ATOM 854 C CA . PHE A 1 104 ? -6.200 -9.688 -0.097 1.00 87.94 104 PHE A CA 1
ATOM 855 C C . PHE A 1 104 ? -6.190 -11.022 -0.846 1.00 87.94 104 PHE A C 1
ATOM 857 O O . PHE A 1 104 ? -5.493 -11.127 -1.839 1.00 87.94 104 PHE A O 1
ATOM 864 N N . LEU A 1 105 ? -7.013 -11.999 -0.464 1.00 88.69 105 LEU A N 1
ATOM 865 C CA . LEU A 1 105 ? -7.022 -13.319 -1.107 1.00 88.69 105 LEU A CA 1
ATOM 866 C C . LEU A 1 105 ? -7.417 -13.274 -2.590 1.00 88.69 105 LEU A C 1
ATOM 868 O O . LEU A 1 105 ? -6.895 -14.058 -3.376 1.00 88.69 105 LEU A O 1
ATOM 872 N N . CYS A 1 106 ? -8.315 -12.367 -2.981 1.00 90.12 106 CYS A N 1
ATOM 873 C CA . CYS A 1 106 ? -8.726 -12.227 -4.379 1.00 90.12 106 CYS A CA 1
ATOM 874 C C . CYS A 1 106 ? -7.671 -11.516 -5.238 1.00 90.12 106 CYS A C 1
ATOM 876 O O . CYS A 1 106 ? -7.388 -11.950 -6.351 1.00 90.12 106 CYS A O 1
ATOM 878 N N . TRP A 1 107 ? -7.100 -10.417 -4.741 1.00 89.25 107 TRP A N 1
ATOM 879 C CA . TRP A 1 107 ? -6.182 -9.573 -5.510 1.00 89.25 107 TRP A CA 1
ATOM 880 C C . TRP A 1 107 ? -4.730 -10.043 -5.429 1.00 89.25 107 TRP A C 1
ATOM 882 O O . TRP A 1 107 ? -3.951 -9.750 -6.327 1.00 89.25 107 TRP A O 1
ATOM 892 N N . TRP A 1 108 ? -4.372 -10.803 -4.396 1.00 86.81 108 TRP A N 1
ATOM 893 C CA . TRP A 1 108 ? -3.045 -11.379 -4.205 1.00 86.81 108 TRP A CA 1
ATOM 894 C C . TRP A 1 108 ? -2.518 -12.163 -5.416 1.00 86.81 108 TRP A C 1
ATOM 896 O O . TRP A 1 108 ? -1.496 -11.754 -5.973 1.00 86.81 108 TRP A O 1
ATOM 906 N N . PRO A 1 109 ? -3.188 -13.241 -5.877 1.00 87.00 109 PRO A N 1
ATOM 907 C CA . PRO A 1 109 ? -2.696 -14.012 -7.016 1.00 87.00 109 PRO A CA 1
ATOM 908 C C . PRO A 1 109 ? -2.680 -13.172 -8.297 1.00 87.00 109 PRO A C 1
ATOM 910 O O . PRO A 1 109 ? -1.755 -13.287 -9.094 1.00 87.00 109 PRO A O 1
ATOM 913 N N . LEU A 1 110 ? -3.661 -12.277 -8.467 1.00 88.50 110 LEU A N 1
ATOM 914 C CA . LEU A 1 110 ? -3.738 -11.392 -9.627 1.00 88.50 110 LEU A CA 1
ATOM 915 C C . LEU A 1 110 ? -2.522 -10.463 -9.704 1.00 88.50 110 LEU A C 1
ATOM 917 O O . LEU A 1 110 ? -1.912 -10.335 -10.762 1.00 88.50 110 LEU A O 1
ATOM 921 N N . VAL A 1 111 ? -2.159 -9.825 -8.590 1.00 85.88 111 VAL A N 1
ATOM 922 C CA . VAL A 1 111 ? -1.009 -8.917 -8.520 1.00 85.88 111 VAL A CA 1
ATOM 923 C C . VAL A 1 111 ? 0.289 -9.672 -8.779 1.00 85.88 111 VAL A C 1
ATOM 925 O O . VAL A 1 111 ? 1.119 -9.169 -9.528 1.00 85.88 111 VAL A O 1
ATOM 928 N N . MET A 1 112 ? 0.442 -10.882 -8.236 1.00 83.88 112 MET A N 1
ATOM 929 C CA . MET A 1 112 ? 1.640 -11.692 -8.473 1.00 83.88 112 MET A CA 1
ATOM 930 C C . MET A 1 112 ? 1.824 -12.048 -9.941 1.00 83.88 112 MET A C 1
ATOM 932 O O . MET A 1 112 ? 2.867 -11.756 -10.516 1.00 83.88 112 MET A O 1
ATOM 936 N N . VAL A 1 113 ? 0.778 -12.580 -10.573 1.00 87.44 113 VAL A N 1
ATOM 937 C CA . VAL A 1 113 ? 0.805 -12.882 -12.008 1.00 87.44 113 VAL A CA 1
ATOM 938 C C . VAL A 1 113 ? 1.069 -11.618 -12.829 1.00 87.44 113 VAL A C 1
ATOM 940 O O . VAL A 1 113 ? 1.814 -11.672 -13.797 1.00 87.44 113 VAL A O 1
ATOM 943 N N . SER A 1 114 ? 0.505 -10.472 -12.436 1.00 86.44 114 SER A N 1
ATOM 944 C CA . SER A 1 114 ? 0.676 -9.210 -13.170 1.00 86.44 114 SER A CA 1
ATOM 945 C C . SER A 1 114 ? 2.102 -8.660 -13.089 1.00 86.44 114 SER A C 1
ATOM 947 O O . SER A 1 114 ? 2.607 -8.134 -14.078 1.00 86.44 114 SER A O 1
ATOM 949 N N . ILE A 1 115 ? 2.750 -8.762 -11.923 1.00 82.31 115 ILE A N 1
ATOM 950 C CA . ILE A 1 115 ? 4.134 -8.307 -11.736 1.00 82.31 115 ILE A CA 1
ATOM 951 C C . ILE A 1 115 ? 5.077 -9.177 -12.567 1.00 82.31 115 ILE A C 1
ATOM 953 O O . ILE A 1 115 ? 5.865 -8.636 -13.336 1.00 82.31 115 ILE A O 1
ATOM 957 N N . GLU A 1 116 ? 4.944 -10.500 -12.492 1.00 83.38 116 GLU A N 1
ATOM 958 C CA . GLU A 1 116 ? 5.773 -11.403 -13.297 1.00 83.38 116 GLU A CA 1
ATOM 959 C C . GLU A 1 116 ? 5.529 -11.253 -14.787 1.00 83.38 116 GLU A C 1
ATOM 961 O O . GLU A 1 116 ? 6.474 -11.191 -15.567 1.00 83.38 116 GLU A O 1
ATOM 966 N N . ALA A 1 117 ? 4.269 -11.106 -15.192 1.00 86.69 117 ALA A N 1
ATOM 967 C CA . ALA A 1 117 ? 3.922 -10.814 -16.572 1.00 86.69 117 ALA A CA 1
ATOM 968 C C . ALA A 1 117 ? 4.644 -9.558 -17.082 1.00 86.69 117 ALA A C 1
ATOM 970 O O . ALA A 1 117 ? 5.111 -9.557 -18.222 1.00 86.69 117 ALA A O 1
ATOM 971 N N . ALA A 1 118 ? 4.762 -8.515 -16.254 1.00 84.12 118 ALA A N 1
ATOM 972 C CA . ALA A 1 118 ? 5.468 -7.286 -16.601 1.00 84.12 118 ALA A CA 1
ATOM 973 C C . ALA A 1 118 ? 6.995 -7.465 -16.637 1.00 84.12 118 ALA A C 1
ATOM 975 O O . ALA A 1 118 ? 7.636 -6.933 -17.541 1.00 84.12 118 ALA A O 1
ATOM 976 N N . LEU A 1 119 ? 7.573 -8.223 -15.699 1.00 80.19 119 LEU A N 1
ATOM 977 C CA . LEU A 1 119 ? 9.012 -8.506 -15.659 1.00 80.19 119 LEU A CA 1
ATOM 978 C C . LEU A 1 119 ? 9.449 -9.363 -16.851 1.00 80.19 119 LEU A C 1
ATOM 980 O O . LEU A 1 119 ? 10.353 -8.969 -17.583 1.00 80.19 119 LEU A O 1
ATOM 984 N N . VAL A 1 120 ? 8.740 -10.463 -17.115 1.00 82.38 120 VAL A N 1
ATOM 985 C CA . VAL A 1 120 ? 8.981 -11.331 -18.278 1.00 82.38 120 VAL A CA 1
ATOM 986 C C . VAL A 1 120 ? 8.793 -10.550 -19.575 1.00 82.38 120 VAL A C 1
ATOM 988 O O . VAL A 1 120 ? 9.581 -10.700 -20.503 1.00 82.38 120 VAL A O 1
ATOM 991 N N . TYR A 1 121 ? 7.786 -9.673 -19.653 1.00 83.06 121 TYR A N 1
ATOM 992 C CA . TYR A 1 121 ? 7.588 -8.833 -20.835 1.00 83.06 121 TYR A CA 1
ATOM 993 C C . TYR A 1 121 ? 8.743 -7.850 -21.028 1.00 83.06 121 TYR A C 1
ATOM 995 O O . TYR A 1 121 ? 9.212 -7.679 -22.150 1.00 83.06 121 TYR A O 1
ATOM 1003 N N . HIS A 1 122 ? 9.211 -7.211 -19.952 1.00 78.38 122 HIS A N 1
ATOM 1004 C CA . HIS A 1 122 ? 10.358 -6.314 -20.006 1.00 78.38 122 HIS A CA 1
ATOM 1005 C C . HIS A 1 122 ? 11.606 -7.059 -20.490 1.00 78.38 122 HIS A C 1
ATOM 1007 O O . HIS A 1 122 ? 12.255 -6.595 -21.421 1.00 78.38 122 HIS A O 1
ATOM 1013 N N . GLU A 1 123 ? 11.911 -8.230 -19.931 1.00 77.12 123 GLU A N 1
ATOM 1014 C CA . GLU A 1 123 ? 13.060 -9.038 -20.352 1.00 77.12 123 GLU A CA 1
ATOM 1015 C C . GLU A 1 123 ? 12.950 -9.498 -21.809 1.00 77.12 123 GLU A C 1
ATOM 1017 O O . GLU A 1 123 ? 13.902 -9.368 -22.584 1.00 77.12 123 GLU A O 1
ATOM 1022 N N . TRP A 1 124 ? 11.766 -9.960 -22.209 1.00 77.56 124 TRP A N 1
ATOM 1023 C CA . TRP A 1 124 ? 11.476 -10.384 -23.573 1.00 77.56 124 TRP A CA 1
ATOM 1024 C C . TRP A 1 124 ? 11.607 -9.230 -24.580 1.00 77.56 124 TRP A C 1
ATOM 1026 O O . TRP A 1 124 ? 12.248 -9.392 -25.618 1.00 77.56 124 TRP A O 1
ATOM 1036 N N . ALA A 1 125 ? 11.052 -8.053 -24.269 1.00 78.00 125 ALA A N 1
ATOM 1037 C CA . ALA A 1 125 ? 11.033 -6.896 -25.163 1.00 78.00 125 ALA A CA 1
ATOM 1038 C C . ALA A 1 125 ? 12.370 -6.136 -25.220 1.00 78.00 125 ALA A C 1
ATOM 1040 O O . ALA A 1 125 ? 12.735 -5.648 -26.289 1.00 78.00 125 ALA A O 1
ATOM 1041 N N . TYR A 1 126 ? 13.094 -6.016 -24.099 1.00 71.81 126 TYR A N 1
ATOM 1042 C CA . TYR A 1 126 ? 14.354 -5.260 -24.034 1.00 71.81 126 TYR A CA 1
ATOM 1043 C C . TYR A 1 126 ? 15.590 -6.095 -24.359 1.00 71.81 126 TYR A C 1
ATOM 1045 O O . TYR A 1 126 ? 16.487 -5.595 -25.036 1.00 71.81 126 TYR A O 1
ATOM 1053 N N . TYR A 1 127 ? 15.669 -7.336 -23.876 1.00 71.06 127 TYR A N 1
ATOM 1054 C CA . TYR A 1 127 ? 16.861 -8.174 -24.054 1.00 71.06 127 TYR A CA 1
ATOM 1055 C C . TYR A 1 127 ? 16.710 -9.203 -25.176 1.00 71.06 127 TYR A C 1
ATOM 1057 O O . TYR A 1 127 ? 17.678 -9.887 -25.500 1.00 71.06 127 TYR A O 1
ATOM 1065 N N . GLY A 1 128 ? 15.522 -9.319 -25.782 1.00 68.44 128 GLY A N 1
ATOM 1066 C CA . GLY A 1 128 ? 15.266 -10.301 -26.836 1.00 68.44 128 GLY A CA 1
ATOM 1067 C C . GLY A 1 128 ? 15.394 -11.747 -26.350 1.00 68.44 128 GLY A C 1
ATOM 1068 O O . GLY A 1 128 ? 15.588 -12.640 -27.166 1.00 68.44 128 GLY A O 1
ATOM 1069 N N . LEU A 1 129 ? 15.284 -11.977 -25.035 1.00 64.56 129 LEU A N 1
ATOM 1070 C CA . LEU A 1 129 ? 15.487 -13.268 -24.357 1.00 64.56 129 LEU A CA 1
ATOM 1071 C C . LEU A 1 129 ? 14.329 -14.261 -24.552 1.00 64.56 129 LEU A C 1
ATOM 1073 O O . LEU A 1 129 ? 14.219 -15.243 -23.826 1.00 64.56 129 LEU A O 1
ATOM 1077 N N . GLY A 1 130 ? 13.438 -14.018 -25.513 1.00 59.91 130 GLY A N 1
ATOM 1078 C CA . GLY A 1 130 ? 12.481 -15.040 -25.907 1.00 59.91 130 GLY A CA 1
ATOM 1079 C C . GLY A 1 130 ? 13.240 -16.169 -26.580 1.00 59.91 130 GLY A C 1
ATOM 1080 O O . GLY A 1 130 ? 13.646 -16.000 -27.725 1.00 59.91 130 GLY A O 1
ATOM 1081 N N . ASP A 1 131 ? 13.385 -17.302 -25.898 1.00 62.09 131 ASP A N 1
ATOM 1082 C CA . ASP A 1 131 ? 14.091 -18.517 -26.344 1.00 62.09 131 ASP A CA 1
ATOM 1083 C C . ASP A 1 131 ? 13.445 -19.197 -27.583 1.00 62.09 131 ASP A C 1
ATOM 1085 O O . ASP A 1 131 ? 13.606 -20.382 -27.838 1.00 62.09 131 ASP A O 1
ATOM 1089 N N . GLY A 1 132 ? 12.672 -18.450 -28.379 1.00 65.06 132 GLY A N 1
ATOM 1090 C CA . GLY A 1 132 ? 11.864 -18.928 -29.500 1.00 65.06 132 GLY A CA 1
ATOM 1091 C C . GLY A 1 132 ? 10.460 -19.387 -29.097 1.00 65.06 132 GLY A C 1
ATOM 1092 O O . GLY A 1 132 ? 9.545 -19.301 -29.914 1.00 65.06 132 GLY A O 1
ATOM 1093 N N . ASP A 1 133 ? 10.257 -19.760 -27.832 1.00 73.56 133 ASP A N 1
ATOM 1094 C CA . ASP A 1 133 ? 9.022 -20.400 -27.343 1.00 73.56 133 ASP A CA 1
ATOM 1095 C C . ASP A 1 133 ? 7.847 -19.427 -27.113 1.00 73.56 133 ASP A C 1
ATOM 1097 O O . ASP A 1 133 ? 6.697 -19.830 -26.934 1.00 73.56 133 ASP A O 1
ATOM 1101 N N . GLY A 1 134 ? 8.114 -18.121 -27.200 1.00 80.56 134 GLY A N 1
ATOM 1102 C CA . GLY A 1 134 ? 7.117 -17.059 -27.093 1.00 80.56 134 GLY A CA 1
ATOM 1103 C C . GLY A 1 134 ? 6.772 -16.666 -25.651 1.00 80.56 134 GLY A C 1
ATOM 1104 O O . GLY A 1 134 ? 6.837 -17.460 -24.718 1.00 80.56 134 GLY A O 1
ATOM 1105 N N . TYR A 1 135 ? 6.357 -15.406 -25.477 1.00 84.25 135 TYR A N 1
ATOM 1106 C CA . TYR A 1 135 ? 6.102 -14.769 -24.174 1.00 84.25 135 TYR A CA 1
ATOM 1107 C C . TYR A 1 135 ? 5.241 -15.604 -23.208 1.00 84.25 135 TYR A C 1
ATOM 1109 O O . TYR A 1 135 ? 5.553 -15.718 -22.024 1.00 84.25 135 TYR A O 1
ATOM 1117 N N . TRP A 1 136 ? 4.155 -16.194 -23.713 1.00 85.75 136 TRP A N 1
ATOM 1118 C CA . TRP A 1 136 ? 3.196 -16.926 -22.884 1.00 85.75 136 TRP A CA 1
ATOM 1119 C C . TRP A 1 136 ? 3.754 -18.234 -22.318 1.00 85.75 136 TRP A C 1
ATOM 1121 O O . TRP A 1 136 ? 3.343 -18.630 -21.229 1.00 85.75 136 TRP A O 1
ATOM 1131 N N . VAL A 1 137 ? 4.684 -18.883 -23.026 1.00 85.75 137 VAL A N 1
ATOM 1132 C CA . VAL A 1 137 ? 5.337 -20.113 -22.557 1.00 85.75 137 VAL A CA 1
ATOM 1133 C C . VAL A 1 137 ? 6.336 -19.770 -21.456 1.00 85.75 137 VAL A C 1
ATOM 1135 O O . VAL A 1 137 ? 6.237 -20.313 -20.362 1.00 85.75 137 VAL A O 1
ATOM 1138 N N . THR A 1 138 ? 7.188 -18.763 -21.674 1.00 84.19 138 THR A N 1
ATOM 1139 C CA . THR A 1 138 ? 8.146 -18.285 -20.661 1.00 84.19 138 THR A CA 1
ATOM 1140 C C . THR A 1 138 ? 7.455 -17.812 -19.379 1.00 84.19 138 THR A C 1
ATOM 1142 O O . THR A 1 138 ? 7.924 -18.084 -18.275 1.00 84.19 138 THR A O 1
ATOM 1145 N N . LEU A 1 139 ? 6.310 -17.130 -19.496 1.00 87.38 139 LEU A N 1
ATOM 1146 C CA . LEU A 1 139 ? 5.523 -16.719 -18.334 1.00 87.38 139 LEU A CA 1
ATOM 1147 C C . LEU A 1 139 ? 4.953 -17.923 -17.569 1.00 87.38 139 LEU A C 1
ATOM 1149 O O . LEU A 1 139 ? 4.980 -17.933 -16.338 1.00 87.38 139 LEU A O 1
ATOM 1153 N N . ALA A 1 140 ? 4.434 -18.928 -18.280 1.00 87.94 140 ALA A N 1
ATOM 1154 C CA . ALA A 1 140 ? 3.898 -20.136 -17.660 1.00 87.94 140 ALA A CA 1
ATOM 1155 C C . ALA A 1 140 ? 4.995 -20.940 -16.945 1.00 87.94 140 ALA A C 1
ATOM 1157 O O . ALA A 1 140 ? 4.785 -21.383 -15.812 1.00 87.94 140 ALA A O 1
ATOM 1158 N N . ASP A 1 141 ? 6.173 -21.058 -17.556 1.00 86.88 141 ASP A N 1
ATOM 1159 C CA . ASP A 1 141 ? 7.331 -21.729 -16.964 1.00 86.88 141 ASP A CA 1
ATOM 1160 C C . ASP A 1 141 ? 7.844 -20.972 -15.737 1.00 86.88 141 ASP A C 1
ATOM 1162 O O . ASP A 1 141 ? 8.065 -21.580 -14.691 1.00 86.88 141 ASP A O 1
ATOM 1166 N N . SER A 1 142 ? 7.929 -19.637 -15.800 1.00 85.06 142 SER A N 1
ATOM 1167 C CA . SER A 1 142 ? 8.297 -18.815 -14.641 1.00 85.06 142 SER A CA 1
ATOM 1168 C C . SER A 1 142 ? 7.338 -19.053 -13.470 1.00 85.06 142 SER A C 1
ATOM 1170 O O . SER A 1 142 ? 7.770 -19.448 -12.388 1.00 85.06 142 SER A O 1
ATOM 1172 N N . LEU A 1 143 ? 6.023 -18.945 -13.693 1.00 86.75 143 LEU A N 1
ATOM 1173 C CA . LEU A 1 143 ? 5.010 -19.102 -12.639 1.00 86.75 143 LEU A CA 1
ATOM 1174 C C . LEU A 1 143 ? 4.929 -20.522 -12.055 1.00 86.75 143 LEU A C 1
ATOM 1176 O O . LEU A 1 143 ? 4.452 -20.696 -10.930 1.00 86.75 143 LEU A O 1
ATOM 1180 N N . THR A 1 144 ? 5.361 -21.539 -12.801 1.00 86.25 144 THR A N 1
ATOM 1181 C CA . THR A 1 144 ? 5.374 -22.939 -12.347 1.00 86.25 144 THR A CA 1
ATOM 1182 C C . THR A 1 144 ? 6.732 -23.386 -11.801 1.00 86.25 144 THR A C 1
ATOM 1184 O O . THR A 1 144 ? 6.806 -24.418 -11.133 1.00 86.25 144 THR A O 1
ATOM 1187 N N . SER A 1 145 ? 7.791 -22.600 -12.010 1.00 84.94 145 SER A N 1
ATOM 1188 C CA . SER A 1 145 ? 9.141 -22.910 -11.542 1.00 84.94 145 SER A CA 1
ATOM 1189 C C . SER A 1 145 ? 9.280 -22.805 -10.020 1.00 84.94 145 SER A C 1
ATOM 1191 O O . SER A 1 145 ? 8.787 -21.877 -9.379 1.00 84.94 145 SER A O 1
ATOM 1193 N N . ALA A 1 146 ? 10.012 -23.747 -9.420 1.00 80.31 146 ALA A N 1
ATOM 1194 C CA . ALA A 1 146 ? 10.345 -23.697 -7.994 1.00 80.31 146 ALA A CA 1
ATOM 1195 C C . ALA A 1 146 ? 11.246 -22.494 -7.649 1.00 80.31 146 ALA A C 1
ATOM 1197 O O . ALA A 1 146 ? 11.126 -21.924 -6.565 1.00 80.31 146 ALA A O 1
ATOM 1198 N N . ASP A 1 147 ? 12.096 -22.077 -8.590 1.00 79.25 147 ASP A N 1
ATOM 1199 C CA . ASP A 1 147 ? 12.991 -20.927 -8.439 1.00 79.25 147 ASP A CA 1
ATOM 1200 C C . ASP A 1 147 ? 12.240 -19.598 -8.366 1.00 79.25 147 ASP A C 1
ATOM 1202 O O . ASP A 1 147 ? 12.680 -18.675 -7.687 1.00 79.25 147 ASP A O 1
ATOM 1206 N N . TYR A 1 148 ? 11.088 -19.485 -9.026 1.00 78.38 148 TYR A N 1
ATOM 1207 C CA . TYR A 1 148 ? 10.226 -18.321 -8.882 1.00 78.38 148 TYR A CA 1
ATOM 1208 C C . TYR A 1 148 ? 9.662 -18.219 -7.459 1.00 78.38 148 TYR A C 1
ATOM 1210 O O . TYR A 1 148 ? 9.778 -17.180 -6.806 1.00 78.38 148 TYR A O 1
ATOM 1218 N N . TRP A 1 149 ? 9.103 -19.317 -6.945 1.00 79.38 149 TRP A N 1
ATOM 1219 C CA . TRP A 1 149 ? 8.487 -19.348 -5.618 1.00 79.38 149 TRP A CA 1
ATOM 1220 C C . TRP A 1 149 ? 9.504 -19.235 -4.477 1.00 79.38 149 TRP A C 1
ATOM 1222 O O . TRP A 1 149 ? 9.193 -18.625 -3.451 1.00 79.38 149 TRP A O 1
ATOM 1232 N N . SER A 1 150 ? 10.732 -19.729 -4.663 1.00 77.25 150 SER A N 1
ATOM 1233 C CA . SER A 1 150 ? 11.802 -19.614 -3.663 1.00 77.25 150 SER A CA 1
ATOM 1234 C C . SER A 1 150 ? 12.199 -18.159 -3.382 1.00 77.25 150 SER A C 1
ATOM 1236 O O . SER A 1 150 ? 12.584 -17.829 -2.260 1.00 77.25 150 SER A O 1
ATOM 1238 N N . ARG A 1 151 ? 12.007 -17.241 -4.343 1.00 74.31 151 ARG A N 1
ATOM 1239 C CA . ARG A 1 151 ? 12.255 -15.797 -4.160 1.00 74.31 151 ARG A CA 1
ATOM 1240 C C . ARG A 1 151 ? 11.287 -15.124 -3.179 1.00 74.31 151 ARG A C 1
ATOM 1242 O O . ARG A 1 151 ? 11.560 -14.017 -2.716 1.00 74.31 151 ARG A O 1
ATOM 1249 N N . TYR A 1 152 ? 10.161 -15.759 -2.857 1.00 72.50 152 TYR A N 1
ATOM 1250 C CA . TYR A 1 152 ? 9.185 -15.252 -1.886 1.00 72.50 152 TYR A CA 1
ATOM 1251 C C . TYR A 1 152 ? 9.349 -15.883 -0.497 1.00 72.50 152 TYR A C 1
ATOM 1253 O O . TYR A 1 152 ? 8.792 -15.373 0.480 1.00 72.50 152 TYR A O 1
ATOM 1261 N N . GLU A 1 153 ? 10.152 -16.940 -0.373 1.00 70.81 153 GLU A N 1
ATOM 1262 C CA . GLU A 1 153 ? 10.406 -17.611 0.898 1.00 70.81 153 GLU A CA 1
ATOM 1263 C C . GLU A 1 153 ? 11.265 -16.733 1.831 1.00 70.81 153 GLU A C 1
ATOM 1265 O O . GLU A 1 153 ? 12.196 -16.075 1.364 1.00 70.81 153 GLU A O 1
ATOM 1270 N N . PRO A 1 154 ? 10.979 -16.664 3.148 1.00 65.94 154 PRO A N 1
ATOM 1271 C CA . PRO A 1 154 ? 11.776 -15.870 4.080 1.00 65.94 154 PRO A CA 1
ATOM 1272 C C . PRO A 1 154 ? 13.221 -16.384 4.146 1.00 65.94 154 PRO A C 1
ATOM 1274 O O . PRO A 1 154 ? 13.503 -17.404 4.771 1.00 65.94 154 PRO A O 1
ATOM 1277 N N . THR A 1 155 ? 14.155 -15.672 3.516 1.00 64.75 155 THR A N 1
ATOM 1278 C CA . THR A 1 155 ? 15.579 -16.019 3.576 1.00 64.75 155 THR A CA 1
ATOM 1279 C C . THR A 1 155 ? 16.258 -15.304 4.752 1.00 64.75 155 THR A C 1
ATOM 1281 O O . THR A 1 155 ? 15.967 -14.131 5.002 1.00 64.75 155 THR A O 1
ATOM 1284 N N . PRO A 1 156 ? 17.213 -15.945 5.459 1.00 62.75 156 PRO A N 1
ATOM 1285 C CA . PRO A 1 156 ? 17.974 -15.307 6.542 1.00 62.75 156 PRO A CA 1
ATOM 1286 C C . PRO A 1 156 ? 18.723 -14.036 6.115 1.00 62.75 156 PRO A C 1
ATOM 1288 O O . PRO A 1 156 ? 19.023 -13.184 6.945 1.00 62.75 156 PRO A O 1
ATOM 1291 N N . ASN A 1 157 ? 18.999 -13.906 4.815 1.00 64.50 157 ASN A N 1
ATOM 1292 C CA . ASN A 1 157 ? 19.742 -12.795 4.225 1.00 64.50 157 ASN A CA 1
ATOM 1293 C C . ASN A 1 157 ? 18.838 -11.633 3.765 1.00 64.50 157 ASN A C 1
ATOM 1295 O O . ASN A 1 157 ? 19.346 -10.670 3.200 1.00 64.50 157 ASN A O 1
ATOM 1299 N N . GLY A 1 158 ? 17.515 -11.711 3.975 1.00 54.84 158 GLY A N 1
ATOM 1300 C CA . GLY A 1 158 ? 16.579 -10.618 3.679 1.00 54.84 158 GLY A CA 1
ATOM 1301 C C . GLY A 1 158 ? 16.374 -10.313 2.190 1.00 54.84 158 GLY A C 1
ATOM 1302 O O . GLY A 1 158 ? 15.879 -9.244 1.856 1.00 54.84 158 GLY A O 1
ATOM 1303 N N . GLY A 1 159 ? 16.750 -11.230 1.293 1.00 54.78 159 GLY A N 1
ATOM 1304 C CA . GLY A 1 159 ? 16.652 -11.046 -0.160 1.00 54.78 159 GLY A CA 1
ATOM 1305 C C . GLY A 1 159 ? 15.315 -11.472 -0.770 1.00 54.78 159 GLY A C 1
ATOM 1306 O O . GLY A 1 159 ? 15.235 -11.620 -1.986 1.00 54.78 159 GLY A O 1
ATOM 1307 N N . ASN A 1 160 ? 14.291 -11.746 0.043 1.00 65.31 160 ASN A N 1
ATOM 1308 C CA . ASN A 1 160 ? 13.009 -12.216 -0.468 1.00 65.31 160 ASN A CA 1
ATOM 1309 C C . ASN A 1 160 ? 12.101 -11.048 -0.873 1.00 65.31 160 ASN A C 1
ATOM 1311 O O . ASN A 1 160 ? 12.034 -10.029 -0.190 1.00 65.31 160 ASN A O 1
ATOM 1315 N N . TYR A 1 161 ? 11.315 -11.219 -1.938 1.00 64.69 161 TYR A N 1
ATOM 1316 C CA . TYR A 1 161 ? 10.326 -10.215 -2.358 1.00 64.69 161 TYR A CA 1
ATOM 1317 C C . TYR A 1 161 ? 9.113 -10.140 -1.411 1.00 64.69 161 TYR A C 1
ATOM 1319 O O . TYR A 1 161 ? 8.198 -9.340 -1.621 1.00 64.69 161 TYR A O 1
ATOM 1327 N N . GLY A 1 162 ? 9.097 -10.946 -0.341 1.00 65.88 162 GLY A N 1
ATOM 1328 C CA . GLY A 1 162 ? 8.098 -10.903 0.720 1.00 65.88 162 GLY A CA 1
ATOM 1329 C C . GLY A 1 162 ? 6.695 -11.158 0.194 1.00 65.88 162 GLY A C 1
ATOM 1330 O O . GLY A 1 162 ? 6.460 -12.098 -0.552 1.00 65.88 162 GLY A O 1
ATOM 1331 N N . TYR A 1 163 ? 5.755 -10.290 0.570 1.00 65.12 163 TYR A N 1
ATOM 1332 C CA . TYR A 1 163 ? 4.419 -10.295 -0.014 1.00 65.12 163 TYR A CA 1
ATOM 1333 C C . TYR A 1 163 ? 4.302 -9.297 -1.209 1.00 65.12 163 TYR A C 1
ATOM 1335 O O . TYR A 1 163 ? 3.253 -8.687 -1.422 1.00 65.12 163 TYR A O 1
ATOM 1343 N N . ALA A 1 164 ? 5.382 -9.050 -1.960 1.00 72.38 164 ALA A N 1
ATOM 1344 C CA . ALA A 1 164 ? 5.479 -8.019 -3.007 1.00 72.38 164 ALA A CA 1
ATOM 1345 C C . ALA A 1 164 ? 4.767 -6.702 -2.623 1.00 72.38 164 ALA A C 1
ATOM 1347 O O . ALA A 1 164 ? 4.894 -6.212 -1.502 1.00 72.38 164 ALA A O 1
ATOM 1348 N N . HIS A 1 165 ? 3.961 -6.136 -3.529 1.00 73.06 165 HIS A N 1
ATOM 1349 C CA . HIS A 1 165 ? 3.239 -4.874 -3.333 1.00 73.06 165 HIS A CA 1
ATOM 1350 C C . HIS A 1 165 ? 2.182 -4.898 -2.212 1.00 73.06 165 HIS A C 1
ATOM 1352 O O . HIS A 1 165 ? 1.773 -3.837 -1.739 1.00 73.06 165 HIS A O 1
ATOM 1358 N N . LEU A 1 166 ? 1.720 -6.073 -1.770 1.00 80.44 166 LEU A N 1
ATOM 1359 C CA . LEU A 1 166 ? 0.648 -6.207 -0.772 1.00 80.44 166 LEU A CA 1
ATOM 1360 C C . LEU A 1 166 ? 1.182 -6.493 0.642 1.00 80.44 166 LEU A C 1
ATOM 1362 O O . LEU A 1 166 ? 0.393 -6.779 1.548 1.00 80.44 166 LEU A O 1
ATOM 1366 N N . TRP A 1 167 ? 2.497 -6.359 0.857 1.00 80.19 167 TRP A N 1
ATOM 1367 C CA . TRP A 1 167 ? 3.159 -6.528 2.156 1.00 80.19 167 TRP A CA 1
ATOM 1368 C C . TRP A 1 167 ? 2.446 -5.796 3.292 1.00 80.19 167 TRP A C 1
ATOM 1370 O O . TRP A 1 167 ? 2.181 -6.374 4.344 1.00 80.19 167 TRP A O 1
ATOM 1380 N N . PHE A 1 168 ? 2.031 -4.555 3.051 1.00 81.31 168 PHE A N 1
ATOM 1381 C CA . PHE A 1 168 ? 1.355 -3.716 4.033 1.00 81.31 168 PHE A CA 1
ATOM 1382 C C . PHE A 1 168 ? 0.088 -4.373 4.616 1.00 81.31 168 PHE A C 1
ATOM 1384 O O . PHE A 1 168 ? -0.184 -4.265 5.814 1.00 81.31 168 PHE A O 1
ATOM 1391 N N . VAL A 1 169 ? -0.681 -5.104 3.799 1.00 85.56 169 VAL A N 1
ATOM 1392 C CA . VAL A 1 169 ? -1.914 -5.771 4.250 1.00 85.56 169 VAL A CA 1
ATOM 1393 C C . VAL A 1 169 ? -1.597 -6.949 5.170 1.00 85.56 169 VAL A C 1
ATOM 1395 O O . VAL A 1 169 ? -2.319 -7.163 6.144 1.00 85.56 169 VAL A O 1
ATOM 1398 N N . HIS A 1 170 ? -0.502 -7.669 4.919 1.00 84.38 170 HIS A N 1
ATOM 1399 C CA . HIS A 1 170 ? -0.039 -8.743 5.796 1.00 84.38 170 HIS A CA 1
ATOM 1400 C C . HIS A 1 170 ? 0.256 -8.226 7.212 1.00 84.38 170 HIS A C 1
ATOM 1402 O O . HIS A 1 170 ? -0.290 -8.751 8.184 1.00 84.38 170 HIS A O 1
ATOM 1408 N N . TYR A 1 171 ? 1.001 -7.123 7.338 1.00 85.81 171 TYR A N 1
ATOM 1409 C CA . TYR A 1 171 ? 1.259 -6.499 8.643 1.00 85.81 171 TYR A CA 1
ATOM 1410 C C . TYR A 1 171 ? -0.021 -6.005 9.320 1.00 85.81 171 TYR A C 1
ATOM 1412 O O . TYR A 1 171 ? -0.197 -6.194 10.523 1.00 85.81 171 TYR A O 1
ATOM 1420 N N . LEU A 1 172 ? -0.965 -5.431 8.564 1.00 87.12 172 LEU A N 1
ATOM 1421 C CA . LEU A 1 172 ? -2.267 -5.057 9.121 1.00 87.12 172 LEU A CA 1
ATOM 1422 C C . LEU A 1 172 ? -3.026 -6.257 9.692 1.00 87.12 172 LEU A C 1
ATOM 1424 O O . LEU A 1 172 ? -3.666 -6.120 10.735 1.00 87.12 172 LEU A O 1
ATOM 1428 N N . MET A 1 173 ? -2.972 -7.417 9.038 1.00 86.06 173 MET A N 1
ATOM 1429 C CA . MET A 1 173 ? -3.600 -8.632 9.556 1.00 86.06 173 MET A CA 1
ATOM 1430 C C . MET A 1 173 ? -2.956 -9.067 10.873 1.00 86.06 173 MET A C 1
ATOM 1432 O O . MET A 1 173 ? -3.691 -9.346 11.819 1.00 86.06 173 MET A O 1
ATOM 1436 N N . LEU A 1 174 ? -1.624 -9.031 10.977 1.00 86.81 174 LEU A N 1
ATOM 1437 C CA . LEU A 1 174 ? -0.916 -9.314 12.230 1.00 86.81 174 LEU A CA 1
ATOM 1438 C C . LEU A 1 174 ? -1.354 -8.361 13.347 1.00 86.81 174 LEU A C 1
ATOM 1440 O O . LEU A 1 174 ? -1.746 -8.814 14.419 1.00 86.81 174 LEU A O 1
ATOM 1444 N N . PHE A 1 175 ? -1.406 -7.052 13.086 1.00 85.50 175 PHE A N 1
ATOM 1445 C CA . PHE A 1 175 ? -1.882 -6.085 14.078 1.00 85.50 175 PHE A CA 1
ATOM 1446 C C . PHE A 1 175 ? -3.346 -6.308 14.471 1.00 85.50 175 PHE A C 1
ATOM 1448 O O . PHE A 1 175 ? -3.701 -6.141 15.637 1.00 85.50 175 PHE A O 1
ATOM 1455 N N . VAL A 1 176 ? -4.219 -6.683 13.534 1.00 86.06 176 VAL A N 1
ATOM 1456 C CA . VAL A 1 176 ? -5.623 -7.005 13.837 1.00 86.06 176 VAL A CA 1
ATOM 1457 C C . VAL A 1 176 ? -5.721 -8.253 14.711 1.00 86.06 176 VAL A C 1
ATOM 1459 O O . VAL A 1 176 ? -6.505 -8.243 15.656 1.00 86.06 176 VAL A O 1
ATOM 1462 N N . ILE A 1 177 ? -4.929 -9.291 14.432 1.00 86.69 177 ILE A N 1
ATOM 1463 C CA . ILE A 1 177 ? -4.879 -10.517 15.236 1.00 86.69 177 ILE A CA 1
ATOM 1464 C C . ILE A 1 177 ? -4.388 -10.192 16.647 1.00 86.69 177 ILE A C 1
ATOM 1466 O O . ILE A 1 177 ? -5.078 -10.522 17.606 1.00 86.69 177 ILE A O 1
ATOM 1470 N N . THR A 1 178 ? -3.276 -9.467 16.787 1.00 86.00 178 THR A N 1
ATOM 1471 C CA . THR A 1 178 ? -2.754 -9.045 18.095 1.00 86.00 178 THR A CA 1
ATOM 1472 C C . THR A 1 178 ? -3.789 -8.237 18.876 1.00 86.00 178 THR A C 1
ATOM 1474 O O . THR A 1 178 ? -4.037 -8.522 20.042 1.00 86.00 178 THR A O 1
ATOM 1477 N N . ASN A 1 179 ? -4.472 -7.282 18.236 1.00 83.19 179 ASN A N 1
ATOM 1478 C CA . ASN A 1 179 ? -5.540 -6.509 18.880 1.00 83.19 179 ASN A CA 1
ATOM 1479 C C . ASN A 1 179 ? -6.769 -7.355 19.244 1.00 83.19 179 ASN A C 1
ATOM 1481 O O . ASN A 1 179 ? -7.446 -7.050 20.219 1.00 83.19 179 ASN A O 1
ATOM 1485 N N . ALA A 1 180 ? -7.086 -8.395 18.474 1.00 81.88 180 ALA A N 1
ATOM 1486 C CA . ALA A 1 180 ? -8.200 -9.289 18.773 1.00 81.88 180 ALA A CA 1
ATOM 1487 C C . ALA A 1 180 ? -7.876 -10.255 19.922 1.00 81.88 180 ALA A C 1
ATOM 1489 O O . ALA A 1 180 ? -8.771 -10.581 20.697 1.00 81.88 180 ALA A O 1
ATOM 1490 N N . VAL A 1 181 ? -6.618 -10.693 20.036 1.00 81.31 181 VAL A N 1
ATOM 1491 C CA . VAL A 1 181 ? -6.131 -11.574 21.110 1.00 81.31 181 VAL A CA 1
ATOM 1492 C C . VAL A 1 181 ? -5.935 -10.799 22.414 1.00 81.31 181 VAL A C 1
ATOM 1494 O O . VAL A 1 181 ? -6.378 -11.256 23.461 1.00 81.31 181 VAL A O 1
ATOM 1497 N N . CYS A 1 182 ? -5.317 -9.617 22.351 1.00 76.31 182 CYS A N 1
ATOM 1498 C CA . CYS A 1 182 ? -5.048 -8.769 23.518 1.00 76.31 182 CYS A CA 1
ATOM 1499 C C . CYS A 1 182 ? -6.203 -7.813 23.865 1.00 76.31 182 CYS A C 1
ATOM 1501 O O . CYS A 1 182 ? -6.146 -7.118 24.878 1.00 76.31 182 CYS A O 1
ATOM 1503 N N . GLY A 1 183 ? -7.231 -7.725 23.017 1.00 64.81 183 GLY A N 1
ATOM 1504 C CA . GLY A 1 183 ? -8.379 -6.847 23.228 1.00 64.81 183 GLY A CA 1
ATOM 1505 C C . GLY A 1 183 ? -9.211 -7.285 24.439 1.00 64.81 183 GLY A C 1
ATOM 1506 O O . GLY A 1 183 ? -9.350 -8.488 24.671 1.00 64.81 183 GLY A O 1
ATOM 1507 N N . PRO A 1 184 ? -9.788 -6.342 25.210 1.00 56.81 184 PRO A N 1
ATOM 1508 C CA . PRO A 1 184 ? -10.516 -6.668 26.429 1.00 56.81 184 PRO A CA 1
ATOM 1509 C C . PRO A 1 184 ? -11.647 -7.660 26.143 1.00 56.81 184 PRO A C 1
ATOM 1511 O O . PRO A 1 184 ? -12.508 -7.441 25.285 1.00 56.81 184 PRO A O 1
ATOM 1514 N N . CYS A 1 185 ? -11.605 -8.784 26.858 1.00 48.84 185 CYS A N 1
ATOM 1515 C CA . CYS A 1 185 ? -12.622 -9.821 26.796 1.00 48.84 185 CYS A CA 1
ATOM 1516 C C . CYS A 1 185 ? -13.966 -9.217 27.253 1.00 48.84 185 CYS A C 1
ATOM 1518 O O . CYS A 1 185 ? -13.984 -8.523 28.275 1.00 48.84 185 CYS A O 1
ATOM 1520 N N . PRO A 1 186 ? -15.093 -9.454 26.552 1.00 46.47 186 PRO A N 1
ATOM 1521 C CA . PRO A 1 186 ? -16.396 -8.975 26.997 1.00 46.47 186 PRO A CA 1
ATOM 1522 C C . PRO A 1 186 ? -16.757 -9.707 28.295 1.00 46.47 186 PRO A C 1
ATOM 1524 O O . PRO A 1 186 ? -17.181 -10.859 28.261 1.00 46.47 186 PRO A O 1
ATOM 1527 N N . GLY A 1 187 ? -16.506 -9.070 29.438 1.00 47.66 187 GLY A N 1
ATOM 1528 C CA . GLY A 1 187 ? -16.734 -9.655 30.761 1.00 47.66 187 GLY A CA 1
ATOM 1529 C C . GLY A 1 187 ? -15.719 -9.260 31.833 1.00 47.66 187 GLY A C 1
ATOM 1530 O O . GLY A 1 187 ? -15.991 -9.492 33.003 1.00 47.66 187 GLY A O 1
ATOM 1531 N N . HIS A 1 188 ? -14.590 -8.647 31.470 1.00 42.00 188 HIS A N 1
ATOM 1532 C CA . HIS A 1 188 ? -13.732 -7.968 32.441 1.00 42.00 188 HIS A CA 1
ATOM 1533 C C . HIS A 1 188 ? -13.945 -6.467 32.283 1.00 42.00 188 HIS A C 1
ATOM 1535 O O . HIS A 1 188 ? -14.039 -5.975 31.156 1.00 42.00 188 HIS A O 1
ATOM 1541 N N . ASP A 1 189 ? -14.100 -5.773 33.404 1.00 43.31 189 ASP A N 1
ATOM 1542 C CA . ASP A 1 189 ? -14.394 -4.349 33.472 1.00 43.31 189 ASP A CA 1
ATOM 1543 C C . ASP A 1 189 ? -13.585 -3.532 32.463 1.00 43.31 189 ASP A C 1
ATOM 1545 O O . ASP A 1 189 ? -12.442 -3.857 32.140 1.00 43.31 189 ASP A O 1
ATOM 1549 N N . ARG A 1 190 ? -14.205 -2.459 31.957 1.00 47.47 190 ARG A N 1
ATOM 1550 C CA . ARG A 1 190 ? -13.646 -1.481 31.006 1.00 47.47 190 ARG A CA 1
ATOM 1551 C C . ARG A 1 190 ? -12.474 -0.685 31.613 1.00 47.47 190 ARG A C 1
ATOM 1553 O O . ARG A 1 190 ? -12.466 0.542 31.567 1.00 47.47 190 ARG A O 1
ATOM 1560 N N . CYS A 1 191 ? -11.501 -1.370 32.196 1.00 40.50 191 CYS A N 1
ATOM 1561 C CA . CYS A 1 191 ? -10.349 -0.825 32.879 1.00 40.50 191 CYS A CA 1
ATOM 1562 C C . CYS A 1 191 ? -9.215 -0.604 31.876 1.00 40.50 191 CYS A C 1
ATOM 1564 O O . CYS A 1 191 ? -8.598 -1.539 31.375 1.00 40.50 191 CYS A O 1
ATOM 1566 N N . ASN A 1 192 ? -8.969 0.674 31.589 1.00 39.12 192 ASN A N 1
ATOM 1567 C CA . ASN A 1 192 ? -7.639 1.278 31.656 1.00 39.12 192 ASN A CA 1
ATOM 1568 C C . ASN A 1 192 ? -6.450 0.463 31.110 1.00 39.12 192 ASN A C 1
ATOM 1570 O O . ASN A 1 192 ? -5.461 0.270 31.807 1.00 39.12 192 ASN A O 1
ATOM 1574 N N . VAL A 1 193 ? -6.466 0.079 29.829 1.00 45.53 193 VAL A N 1
ATOM 1575 C CA . VAL A 1 193 ? -5.206 -0.296 29.141 1.00 45.53 193 VAL A CA 1
ATOM 1576 C C . VAL A 1 193 ? -4.386 0.952 28.761 1.00 45.53 193 VAL A C 1
ATOM 1578 O O . VAL A 1 193 ? -3.175 0.882 28.597 1.00 45.53 193 VAL A O 1
ATOM 1581 N N . PHE A 1 194 ? -5.026 2.125 28.711 1.00 41.50 194 PHE A N 1
ATOM 1582 C CA . PHE A 1 194 ? -4.355 3.427 28.719 1.00 41.50 194 PHE A CA 1
ATOM 1583 C C . PHE A 1 194 ? -4.651 4.110 30.052 1.00 41.50 194 PHE A C 1
ATOM 1585 O O . PHE A 1 194 ? -5.572 4.919 30.144 1.00 41.50 194 PHE A O 1
ATOM 1592 N N . GLY A 1 195 ? -3.919 3.720 31.095 1.00 33.34 195 GLY A N 1
ATOM 1593 C CA . GLY A 1 195 ? -3.925 4.437 32.365 1.00 33.34 195 GLY A CA 1
ATOM 1594 C C . GLY A 1 195 ? -3.532 5.899 32.149 1.00 33.34 195 GLY A C 1
ATOM 1595 O O . GLY A 1 195 ? -2.469 6.196 31.609 1.00 33.34 195 GLY A O 1
ATOM 1596 N N . ASP A 1 196 ? -4.458 6.789 32.491 1.00 37.91 196 ASP A N 1
ATOM 1597 C CA . ASP A 1 196 ? -4.241 8.016 33.253 1.00 37.91 196 ASP A CA 1
ATOM 1598 C C . ASP A 1 196 ? -2.891 8.721 33.008 1.00 37.91 196 ASP A C 1
ATOM 1600 O O . ASP A 1 196 ? -1.930 8.538 33.750 1.00 37.91 196 ASP A O 1
ATOM 1604 N N . GLY A 1 197 ? -2.810 9.576 31.981 1.00 34.31 197 GLY A N 1
ATOM 1605 C CA . GLY A 1 197 ? -1.671 10.501 31.891 1.00 34.31 197 GLY A CA 1
ATOM 1606 C C . GLY A 1 197 ? -1.595 11.420 30.675 1.00 34.31 197 GLY A C 1
ATOM 1607 O O . GLY A 1 197 ? -1.142 12.549 30.808 1.00 34.31 197 GLY A O 1
ATOM 1608 N N . TRP A 1 198 ? -2.055 10.999 29.493 1.00 36.09 198 TRP A N 1
ATOM 1609 C CA . TRP A 1 198 ? -1.691 11.724 28.262 1.00 36.09 198 TRP A CA 1
ATOM 1610 C C . TRP A 1 198 ? -2.650 12.831 27.810 1.00 36.09 198 TRP A C 1
ATOM 1612 O O . TRP A 1 198 ? -2.251 13.655 26.995 1.00 36.09 198 TRP A O 1
ATOM 1622 N N . PHE A 1 199 ? -3.888 12.890 28.315 1.00 38.22 199 PHE A N 1
ATOM 1623 C CA . PHE A 1 199 ? -4.866 13.873 27.816 1.00 38.22 199 PHE A CA 1
ATOM 1624 C C . PHE A 1 199 ? -5.715 14.607 28.858 1.00 38.22 199 PHE A C 1
ATOM 1626 O O . PHE A 1 199 ? -6.569 15.382 28.451 1.00 38.22 199 PHE A O 1
ATOM 1633 N N . GLY A 1 200 ? -5.499 14.427 30.168 1.00 33.09 200 GLY A N 1
ATOM 1634 C CA . GLY A 1 200 ? -6.085 15.298 31.208 1.00 33.09 200 GLY A CA 1
ATOM 1635 C C . GLY A 1 200 ? -7.610 15.520 31.173 1.00 33.09 200 GLY A C 1
ATOM 1636 O O . GLY A 1 200 ? -8.095 16.464 31.789 1.00 33.09 200 GLY A O 1
ATOM 1637 N N . LEU A 1 201 ? -8.379 14.696 30.456 1.00 34.06 201 LEU A N 1
ATOM 1638 C CA . LEU A 1 201 ? -9.824 14.861 30.332 1.00 34.06 201 LEU A CA 1
ATOM 1639 C C . LEU A 1 201 ? -10.528 14.062 31.440 1.00 34.06 201 LEU A C 1
ATOM 1641 O O . LEU A 1 201 ? -10.278 12.860 31.559 1.00 34.06 201 LEU A O 1
ATOM 1645 N N . PRO A 1 202 ? -11.404 14.695 32.243 1.00 33.22 202 PRO A N 1
ATOM 1646 C CA . PRO A 1 202 ? -12.058 14.039 33.365 1.00 33.22 202 PRO A CA 1
ATOM 1647 C C . PRO A 1 202 ? -12.989 12.919 32.890 1.00 33.22 202 PRO A C 1
ATOM 1649 O O . PRO A 1 202 ? -13.851 13.098 32.025 1.00 33.22 202 PRO A O 1
ATOM 1652 N N . THR A 1 203 ? -12.810 11.749 33.492 1.00 43.75 203 THR A N 1
ATOM 1653 C CA . THR A 1 203 ? -13.594 10.530 33.300 1.00 43.75 203 THR A CA 1
ATOM 1654 C C . THR A 1 203 ? -14.963 10.658 33.973 1.00 43.75 203 THR A C 1
ATOM 1656 O O . THR A 1 203 ? -15.235 10.102 35.033 1.00 43.75 203 THR A O 1
ATOM 1659 N N . GLY A 1 204 ? -15.869 11.398 33.334 1.00 31.58 204 GLY A N 1
ATOM 1660 C CA . GLY A 1 204 ? -17.293 11.356 33.652 1.00 31.58 204 GLY A CA 1
ATOM 1661 C C . GLY A 1 204 ? -17.891 10.016 33.224 1.00 31.58 204 GLY A C 1
ATOM 1662 O O . GLY A 1 204 ? -18.025 9.735 32.034 1.00 31.58 204 GLY A O 1
ATOM 1663 N N . CYS A 1 205 ? -18.230 9.183 34.202 1.00 33.88 205 CYS A N 1
ATOM 1664 C CA . CYS A 1 205 ? -18.977 7.942 34.048 1.00 33.88 205 CYS A CA 1
ATOM 1665 C C . CYS A 1 205 ? -20.375 8.233 33.466 1.00 33.88 205 CYS A C 1
ATOM 1667 O O . CYS A 1 205 ? -21.311 8.543 34.199 1.00 33.88 205 CYS A O 1
ATOM 1669 N N . TRP A 1 206 ? -20.533 8.156 32.143 1.00 32.66 206 TRP A N 1
ATOM 1670 C CA . TRP A 1 206 ? -21.851 8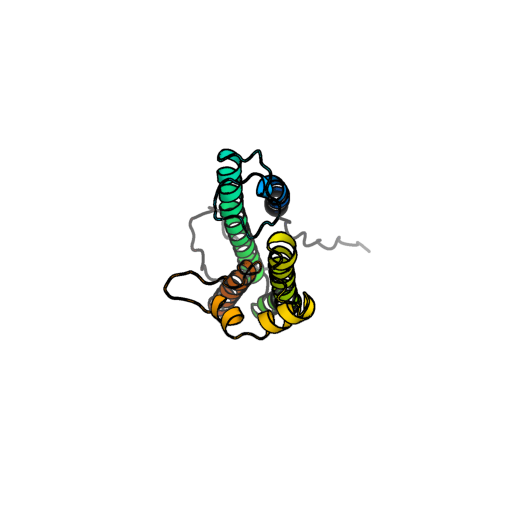.219 31.506 1.00 32.66 206 TRP A CA 1
ATOM 1671 C C . TRP A 1 206 ? -22.557 6.865 31.648 1.00 32.66 206 TRP A C 1
ATOM 1673 O O . TRP A 1 206 ? -22.523 6.014 30.760 1.00 32.66 206 TRP A O 1
ATOM 1683 N N . SER A 1 207 ? -23.179 6.663 32.810 1.00 32.50 207 SER A N 1
ATOM 1684 C CA . SER A 1 207 ? -24.208 5.648 33.032 1.00 32.50 207 SER A CA 1
ATOM 1685 C C . SER A 1 207 ? -25.511 6.135 32.396 1.00 32.50 207 SER A C 1
ATOM 1687 O O . SER A 1 207 ? -26.260 6.882 33.021 1.00 32.50 207 SER A O 1
ATOM 1689 N N . ILE A 1 208 ? -25.787 5.717 31.161 1.00 36.91 208 ILE A N 1
ATOM 1690 C CA . ILE A 1 208 ? -27.113 5.883 30.555 1.00 36.91 208 ILE A CA 1
ATOM 1691 C C . ILE A 1 208 ? -28.015 4.802 31.159 1.00 36.91 208 ILE A C 1
ATOM 1693 O O . ILE A 1 208 ? -27.806 3.611 30.921 1.00 36.91 208 ILE A O 1
ATOM 1697 N N . ARG A 1 209 ? -28.956 5.244 31.994 1.00 32.81 209 ARG A N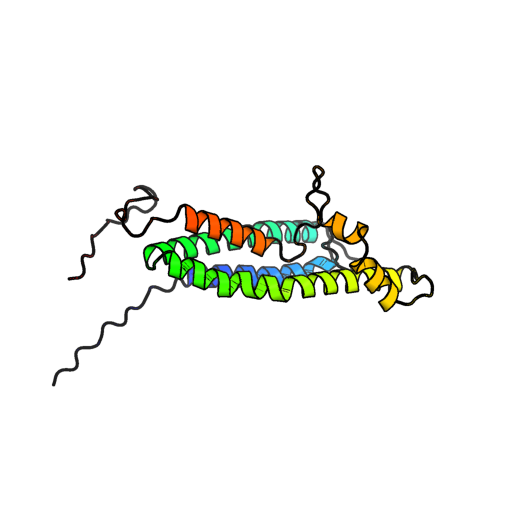 1
ATOM 1698 C CA . ARG A 1 209 ? -30.151 4.503 32.391 1.00 32.81 209 ARG A CA 1
ATOM 1699 C C . ARG A 1 209 ? -31.310 5.001 31.535 1.00 32.81 209 ARG A C 1
ATOM 1701 O O . ARG A 1 209 ? -31.285 6.211 31.213 1.00 32.81 209 ARG A O 1
#

Radius of gyration: 23.93 Å; chains: 1; bounding box: 69×41×64 Å

pLDDT: mean 74.95, std 17.37, range [31.58, 93.44]

Sequence (209 aa):
MTNSPEPSLDRPRYHGLDALRAWAMFLGIVLHAALPYMTSSDRANWGVVDPSQDATLTTFVLWVHTYRMELFFMISGFFSCMVLRYRDNRYFVRQRIKKLLVPFLCWWPLVMVSIEAALVYHEWAYYGLGDGDGYWVTLADSLTSADYWSRYEPTPNGGNYGYAHLWFVHYLMLFVITNAVCGPCPGHDRCNVFGDGWFGLPTGCWSIR

Foldseek 3Di:
DDDDDDPDPPPDDPVVLVVVLVVLVVLVVVLVVLLQQDPDPPRLLDLHHDPNHDPVSNVSSVVSVVVSLVSVVVSLVVVLVVCLLPHPLVVSVVVCCVVQVVCCVVCQVVVVLVSLLVVLCSCCVPVVPPPVPDSVVVSVCLVPDPVNVVLQDDDPVRRHCDSPPSNSSVVSVVVSVVCSVPRDDVPDDPDPPPDDDDPPDDPDPPPDD